Protein AF-A0A705R9B7-F1 (afdb_monomer_lite)

Organism: Salmonella enterica (NCBI:txid28901)

pLDDT: mean 75.47, std 11.21, range [35.31, 92.06]

Structure (mmCIF, N/CA/C/O backbone):
data_AF-A0A705R9B7-F1
#
_entry.id   AF-A0A705R9B7-F1
#
loop_
_atom_site.group_PDB
_atom_site.id
_atom_site.type_symbol
_atom_site.label_atom_id
_atom_site.label_alt_id
_atom_site.label_comp_id
_atom_site.label_asym_id
_atom_site.label_entity_id
_atom_site.label_seq_id
_atom_site.pdbx_PDB_ins_code
_atom_site.Cartn_x
_atom_site.Cartn_y
_atom_site.Cartn_z
_atom_site.occupancy
_atom_site.B_iso_or_equiv
_atom_site.auth_seq_id
_atom_site.auth_comp_id
_atom_site.auth_asym_id
_atom_site.auth_atom_id
_atom_site.pdbx_PDB_model_num
ATOM 1 N N . PRO A 1 1 ? -11.693 7.885 7.487 1.00 43.44 1 PRO A N 1
ATOM 2 C CA . PRO A 1 1 ? -11.795 8.079 6.019 1.00 43.44 1 PRO A CA 1
ATOM 3 C C . PRO A 1 1 ? -10.544 8.665 5.332 1.00 43.44 1 PRO A C 1
ATOM 5 O O . PRO A 1 1 ? -10.542 8.698 4.112 1.00 43.44 1 PRO A O 1
ATOM 8 N N . LEU A 1 2 ? -9.511 9.099 6.070 1.00 50.81 2 LEU A N 1
ATOM 9 C CA . LEU A 1 2 ? -8.278 9.690 5.512 1.00 50.81 2 LEU A CA 1
ATOM 10 C C . LEU A 1 2 ? -7.009 8.874 5.827 1.00 50.81 2 LEU A C 1
ATOM 12 O O . LEU A 1 2 ? -5.908 9.385 5.692 1.00 50.81 2 LEU A O 1
ATOM 16 N N . ALA A 1 3 ? -7.157 7.634 6.300 1.00 59.16 3 ALA A N 1
ATOM 17 C CA . ALA A 1 3 ? -6.019 6.786 6.639 1.00 59.16 3 ALA A CA 1
ATOM 18 C C . ALA A 1 3 ? -5.600 5.983 5.401 1.00 59.16 3 ALA A C 1
ATOM 20 O O . ALA A 1 3 ? -6.23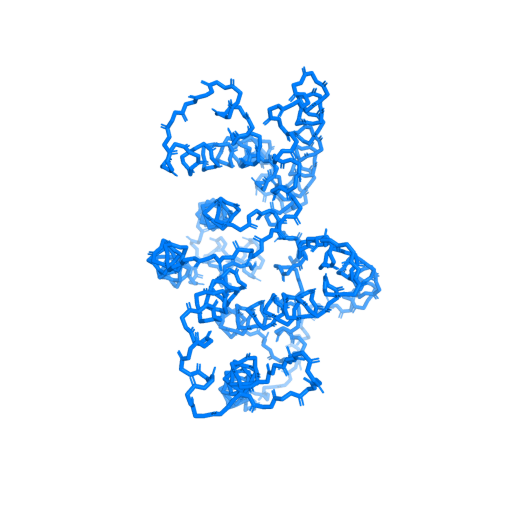1 4.982 5.074 1.00 59.16 3 ALA A O 1
ATOM 21 N N . GLU A 1 4 ? -4.561 6.453 4.720 1.00 72.31 4 GLU A N 1
ATOM 22 C CA . GLU A 1 4 ? -3.821 5.734 3.678 1.00 72.31 4 GLU A CA 1
ATOM 23 C C . GLU A 1 4 ? -2.485 5.228 4.254 1.00 72.31 4 GLU A C 1
ATOM 25 O O . 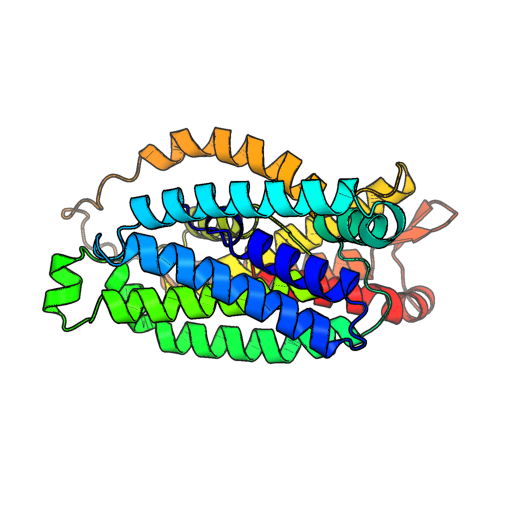GLU A 1 4 ? -1.900 5.914 5.101 1.00 72.31 4 GLU A O 1
ATOM 30 N N . PRO A 1 5 ? -1.938 4.087 3.800 1.00 66.31 5 PRO A N 1
ATOM 31 C CA . PRO A 1 5 ? -0.602 3.629 4.197 1.00 66.31 5 PRO A CA 1
ATOM 32 C C . PRO A 1 5 ? 0.513 4.683 4.075 1.00 66.31 5 PRO A C 1
ATOM 34 O O . PRO A 1 5 ? 1.414 4.724 4.915 1.00 66.31 5 PRO A O 1
ATOM 37 N N . THR A 1 6 ? 0.440 5.566 3.076 1.00 69.62 6 THR A N 1
ATOM 38 C CA . THR A 1 6 ? 1.378 6.688 2.905 1.00 69.62 6 THR A CA 1
ATOM 39 C C . THR A 1 6 ? 1.199 7.760 3.983 1.00 69.62 6 THR A C 1
ATOM 41 O O . THR A 1 6 ? 2.183 8.257 4.517 1.00 69.62 6 THR A O 1
ATOM 44 N N . THR A 1 7 ? -0.039 8.058 4.390 1.00 73.38 7 THR A N 1
ATOM 45 C CA . THR A 1 7 ? -0.335 9.025 5.467 1.00 73.38 7 THR A CA 1
ATOM 46 C C . THR A 1 7 ? 0.040 8.516 6.861 1.00 73.38 7 THR A C 1
ATOM 48 O O . THR A 1 7 ? 0.273 9.311 7.769 1.00 73.38 7 THR A O 1
ATOM 51 N N . LEU A 1 8 ? 0.114 7.193 7.041 1.00 76.69 8 LEU A N 1
ATOM 52 C CA . LEU A 1 8 ? 0.533 6.554 8.292 1.00 76.69 8 LEU A CA 1
ATOM 53 C C . LEU A 1 8 ? 2.060 6.369 8.394 1.00 76.69 8 LEU A C 1
ATOM 55 O O . LEU A 1 8 ? 2.536 5.867 9.408 1.00 76.69 8 LEU A O 1
ATOM 59 N N . GLY A 1 9 ? 2.829 6.742 7.364 1.00 79.62 9 GLY A N 1
ATOM 60 C CA . GLY A 1 9 ? 4.293 6.613 7.319 1.00 79.62 9 GLY A CA 1
ATOM 61 C C . GLY A 1 9 ? 4.830 5.210 7.093 1.00 79.62 9 GLY A C 1
ATOM 62 O O . GLY A 1 9 ? 6.042 5.006 7.020 1.00 79.62 9 GLY A O 1
ATOM 63 N N . VAL A 1 10 ? 3.942 4.240 6.907 1.00 85.50 10 VAL A N 1
ATOM 64 C CA . VAL A 1 10 ? 4.301 2.835 6.713 1.00 85.50 10 VAL A CA 1
ATOM 65 C C . VAL A 1 10 ? 5.070 2.650 5.405 1.00 85.50 10 VAL A C 1
ATOM 67 O O . VAL A 1 10 ? 6.099 1.979 5.391 1.00 85.50 10 VAL A O 1
ATOM 70 N N . ALA A 1 11 ? 4.627 3.303 4.325 1.00 85.88 11 ALA A N 1
ATOM 71 C CA . ALA A 1 11 ? 5.291 3.235 3.022 1.00 85.88 11 ALA A CA 1
ATOM 72 C C . ALA A 1 11 ? 6.711 3.832 3.055 1.00 85.88 11 ALA A C 1
ATOM 74 O O . ALA A 1 11 ? 7.656 3.221 2.560 1.00 85.88 11 ALA A O 1
ATOM 75 N N . THR A 1 12 ? 6.887 4.986 3.707 1.00 84.94 12 THR A N 1
ATOM 76 C CA . THR A 1 12 ? 8.204 5.619 3.894 1.00 84.94 12 THR A CA 1
ATOM 77 C C . THR A 1 12 ? 9.113 4.813 4.824 1.00 84.94 12 THR A C 1
ATOM 79 O O . THR A 1 12 ? 10.325 4.780 4.616 1.00 84.94 12 THR A O 1
ATOM 82 N N . GLY A 1 13 ? 8.545 4.125 5.821 1.00 87.19 13 GLY A N 1
ATOM 83 C CA . GLY A 1 13 ? 9.274 3.195 6.686 1.00 87.19 13 GLY A CA 1
ATOM 84 C C . GLY A 1 13 ? 9.759 1.956 5.938 1.00 87.19 13 GLY A C 1
ATOM 85 O O . GLY A 1 13 ? 10.910 1.556 6.097 1.00 87.19 13 GLY A O 1
ATOM 86 N N . ALA A 1 14 ? 8.916 1.390 5.071 1.00 87.19 14 ALA A N 1
ATOM 87 C CA . ALA A 1 14 ? 9.290 0.282 4.197 1.00 87.19 14 ALA A CA 1
ATOM 88 C C . ALA A 1 14 ? 10.443 0.670 3.262 1.00 87.19 14 ALA A C 1
ATOM 90 O O . ALA A 1 14 ? 11.436 -0.050 3.177 1.00 87.19 14 ALA A O 1
ATOM 91 N N . GLN A 1 15 ? 10.346 1.843 2.628 1.00 87.69 15 GLN A N 1
ATOM 92 C CA . GLN A 1 15 ? 11.415 2.388 1.793 1.00 87.69 15 GLN A CA 1
ATOM 93 C C . GLN A 1 15 ? 12.713 2.555 2.580 1.00 87.69 15 GLN A C 1
ATOM 95 O O . GLN A 1 15 ? 13.754 2.114 2.113 1.00 87.69 15 GLN A O 1
ATOM 100 N N . LEU A 1 16 ? 12.662 3.144 3.779 1.00 87.81 16 LEU A N 1
ATOM 101 C CA . LEU A 1 16 ? 13.853 3.320 4.612 1.00 87.81 16 LEU A CA 1
ATOM 102 C C . LEU A 1 16 ? 14.513 1.977 4.962 1.00 87.81 16 LEU A C 1
ATOM 104 O O . LEU A 1 16 ? 15.734 1.861 4.886 1.00 87.81 16 LEU A O 1
ATOM 108 N N . GLY A 1 17 ? 13.718 0.955 5.292 1.00 87.44 17 GLY A N 1
ATOM 109 C CA . GLY A 1 17 ? 14.223 -0.398 5.531 1.00 87.44 17 GLY A CA 1
ATOM 110 C C . GLY A 1 17 ? 14.974 -0.957 4.321 1.00 87.44 17 GLY A C 1
ATOM 111 O O . GLY A 1 17 ? 16.103 -1.428 4.461 1.00 87.44 17 GLY A O 1
ATOM 112 N N . ILE A 1 18 ? 14.388 -0.833 3.128 1.00 85.75 18 ILE A N 1
ATOM 113 C CA . ILE A 1 18 ? 15.014 -1.274 1.875 1.00 85.75 18 ILE A CA 1
ATOM 114 C C . ILE A 1 18 ? 16.301 -0.482 1.597 1.00 85.75 18 ILE A C 1
ATOM 116 O O . ILE A 1 18 ? 17.332 -1.100 1.319 1.00 85.75 18 ILE A O 1
ATOM 120 N N . THR A 1 19 ? 16.282 0.850 1.737 1.00 86.38 19 THR A N 1
ATOM 121 C CA . THR A 1 19 ? 17.457 1.726 1.569 1.00 86.38 19 THR A CA 1
ATOM 122 C C . THR A 1 19 ? 18.612 1.260 2.450 1.00 86.38 19 THR A C 1
ATOM 124 O O . THR A 1 19 ? 19.722 1.067 1.960 1.00 86.38 19 THR A O 1
ATOM 127 N N . VAL A 1 20 ? 18.350 1.007 3.738 1.00 87.19 20 VAL A N 1
ATOM 128 C CA . VAL A 1 20 ? 19.370 0.521 4.677 1.00 87.19 20 VAL A CA 1
ATOM 129 C C . VAL A 1 20 ? 19.915 -0.830 4.226 1.00 87.19 20 VAL A C 1
ATOM 131 O O . VAL A 1 20 ? 21.121 -0.977 4.084 1.00 87.19 20 VAL A O 1
ATOM 134 N N . THR A 1 21 ? 19.071 -1.815 3.920 1.00 85.94 21 THR A N 1
ATOM 135 C CA . THR A 1 21 ? 19.589 -3.129 3.490 1.00 85.94 21 THR A CA 1
ATOM 136 C C . THR A 1 21 ? 20.366 -3.098 2.177 1.00 85.94 21 THR A C 1
ATOM 138 O O . THR A 1 21 ? 21.277 -3.903 1.992 1.00 85.94 21 THR A O 1
ATOM 141 N N . THR A 1 22 ? 20.052 -2.140 1.305 1.00 82.69 22 THR A N 1
ATOM 142 C CA . THR A 1 22 ? 20.751 -1.929 0.032 1.00 82.69 22 THR A CA 1
ATOM 143 C C . THR A 1 22 ? 22.146 -1.358 0.251 1.00 82.69 22 THR A C 1
ATOM 145 O O . THR A 1 22 ? 23.102 -1.874 -0.317 1.00 82.69 22 THR A O 1
ATOM 148 N N . LEU A 1 23 ? 22.287 -0.367 1.138 1.00 83.06 23 LEU A N 1
ATOM 149 C CA . LEU A 1 23 ? 23.587 0.210 1.506 1.00 83.06 23 LEU A CA 1
ATOM 150 C C . LEU A 1 23 ? 24.525 -0.812 2.158 1.00 83.06 23 LEU A C 1
ATOM 152 O O . LEU A 1 23 ? 25.732 -0.782 1.944 1.00 83.06 23 LEU A O 1
ATOM 156 N N . TRP A 1 24 ? 23.968 -1.738 2.937 1.00 82.62 24 TRP A N 1
ATOM 157 C CA . TRP A 1 24 ? 24.728 -2.806 3.592 1.00 82.62 24 TRP A CA 1
ATOM 158 C C . TRP A 1 24 ? 24.932 -4.040 2.696 1.00 82.62 24 TRP A C 1
ATOM 160 O O . TRP A 1 24 ? 25.439 -5.056 3.168 1.00 82.62 24 TRP A O 1
ATOM 170 N N . ALA A 1 25 ? 24.540 -3.954 1.417 1.00 75.69 25 ALA A N 1
ATOM 171 C CA . ALA A 1 25 ? 24.711 -4.980 0.389 1.00 75.69 25 ALA A CA 1
ATOM 172 C C . ALA A 1 25 ? 24.271 -6.391 0.824 1.00 75.69 25 ALA A C 1
ATOM 174 O O . ALA A 1 25 ? 24.898 -7.381 0.449 1.00 75.69 25 ALA A O 1
ATOM 175 N N . ILE A 1 26 ? 23.199 -6.503 1.618 1.00 72.06 26 ILE A N 1
ATOM 176 C CA . ILE A 1 26 ? 22.728 -7.794 2.135 1.00 72.06 26 ILE A CA 1
ATOM 177 C C . ILE A 1 26 ? 22.031 -8.559 0.996 1.00 72.06 26 ILE A C 1
ATOM 179 O O . ILE A 1 26 ? 20.936 -8.163 0.582 1.00 72.06 26 ILE A O 1
ATOM 183 N N . PRO A 1 27 ? 22.601 -9.666 0.487 1.00 63.97 27 PRO A N 1
ATOM 184 C CA . PRO A 1 27 ? 22.054 -10.340 -0.682 1.00 63.97 27 PRO A CA 1
ATOM 185 C C . PRO A 1 27 ? 20.760 -11.101 -0.352 1.00 63.97 27 PRO A C 1
ATOM 187 O O . PRO A 1 27 ? 20.673 -11.788 0.665 1.00 63.97 27 PRO A O 1
ATOM 190 N N . GLY A 1 28 ? 19.768 -11.027 -1.248 1.00 66.31 28 GLY A N 1
ATOM 191 C CA . GLY A 1 28 ? 18.580 -11.890 -1.233 1.00 66.31 28 GLY A CA 1
ATOM 192 C C . GLY A 1 28 ? 17.26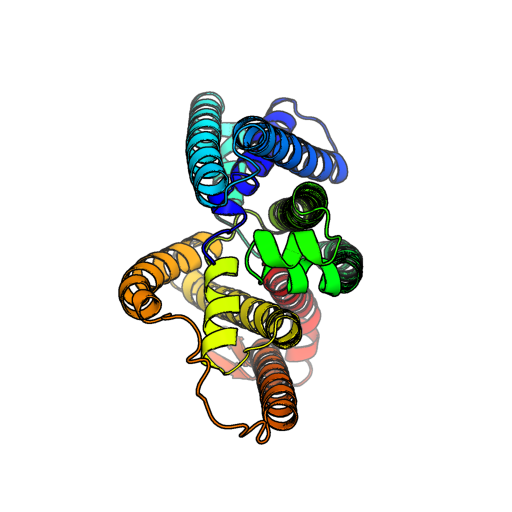2 -11.187 -1.578 1.00 66.31 28 GLY A C 1
ATOM 193 O O . GLY A 1 28 ? 16.934 -10.132 -1.060 1.00 66.31 28 GLY A O 1
ATOM 194 N N . ALA A 1 29 ? 16.418 -11.813 -2.402 1.00 63.44 29 ALA A N 1
ATOM 195 C CA . ALA A 1 29 ? 15.077 -11.277 -2.683 1.00 63.44 29 ALA A CA 1
ATOM 196 C C . ALA A 1 29 ? 14.139 -11.314 -1.457 1.00 63.44 29 ALA A C 1
ATOM 198 O O . ALA A 1 29 ? 13.168 -10.566 -1.382 1.00 63.44 29 ALA A O 1
ATOM 199 N N . LEU A 1 30 ? 14.419 -12.202 -0.497 1.00 72.06 30 LEU A N 1
ATOM 200 C CA . LEU A 1 30 ? 13.703 -12.264 0.777 1.00 72.06 30 LEU A CA 1
ATOM 201 C C . LEU A 1 30 ? 14.198 -11.192 1.755 1.00 72.06 30 LEU A C 1
ATOM 203 O O . LEU A 1 30 ? 13.408 -10.710 2.563 1.00 72.06 30 LEU A O 1
ATOM 207 N N . THR A 1 31 ? 15.473 -10.790 1.683 1.00 79.94 31 THR A N 1
ATOM 208 C CA . THR A 1 31 ? 16.045 -9.815 2.624 1.00 79.94 31 THR A CA 1
ATOM 209 C C . THR A 1 31 ? 15.433 -8.439 2.412 1.00 79.94 31 THR A C 1
ATOM 211 O O . THR A 1 31 ? 15.055 -7.807 3.392 1.00 79.94 31 THR A O 1
ATOM 214 N N . THR A 1 32 ? 15.207 -8.028 1.162 1.00 77.31 32 THR A N 1
ATOM 215 C CA . THR A 1 32 ? 14.497 -6.780 0.835 1.00 77.31 32 THR A CA 1
ATOM 216 C C . THR A 1 32 ? 13.053 -6.789 1.336 1.00 77.31 32 THR A C 1
ATOM 218 O O . THR A 1 32 ? 12.597 -5.808 1.918 1.00 77.31 32 THR A O 1
ATOM 221 N N . GLN A 1 33 ? 12.351 -7.920 1.217 1.00 80.25 33 GLN A N 1
ATOM 222 C CA . GLN A 1 33 ? 10.984 -8.057 1.722 1.00 80.25 33 GLN A CA 1
ATOM 223 C C . GLN A 1 33 ? 10.921 -7.979 3.251 1.00 80.25 33 GLN A C 1
ATOM 225 O O . GLN A 1 33 ? 10.074 -7.274 3.804 1.00 80.25 33 GLN A O 1
ATOM 230 N N . PHE A 1 34 ? 11.823 -8.677 3.947 1.00 86.12 34 PHE A N 1
ATOM 231 C CA . PHE A 1 34 ? 11.924 -8.584 5.402 1.00 86.12 34 PHE A CA 1
ATOM 232 C C . PHE A 1 34 ? 12.362 -7.190 5.849 1.00 86.12 34 PHE A C 1
ATOM 234 O O . PHE A 1 34 ? 11.865 -6.709 6.864 1.00 86.12 34 PHE A O 1
ATOM 241 N N . ALA A 1 35 ? 13.221 -6.510 5.092 1.00 86.94 35 ALA A N 1
ATOM 242 C CA . ALA A 1 35 ? 13.631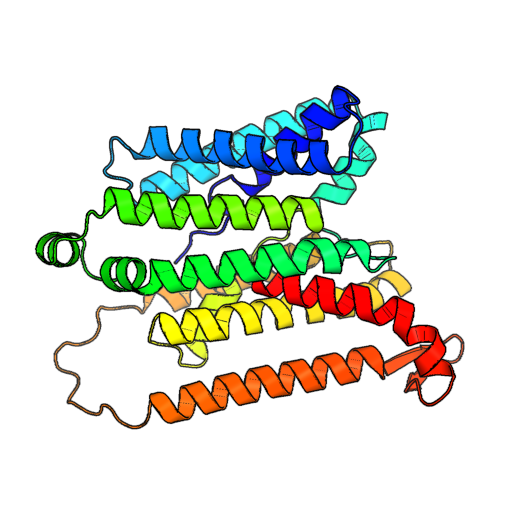 -5.137 5.358 1.00 86.94 35 ALA A CA 1
ATOM 243 C C . ALA A 1 35 ? 12.460 -4.161 5.247 1.00 86.94 35 ALA A C 1
ATOM 245 O O . ALA A 1 35 ? 12.231 -3.367 6.159 1.00 86.94 35 ALA A O 1
ATOM 246 N N . ALA A 1 36 ? 11.683 -4.270 4.167 1.00 86.31 36 ALA A N 1
ATOM 247 C CA . ALA A 1 36 ? 10.481 -3.482 3.939 1.00 86.31 36 ALA A CA 1
ATOM 248 C C . ALA A 1 36 ? 9.470 -3.688 5.072 1.00 86.31 36 ALA A C 1
ATOM 250 O O . ALA A 1 36 ? 8.975 -2.727 5.660 1.00 86.31 36 ALA A O 1
ATOM 251 N N . LEU A 1 37 ? 9.210 -4.948 5.428 1.00 88.12 37 LEU A N 1
ATOM 252 C CA . LEU A 1 37 ? 8.304 -5.304 6.515 1.00 88.12 37 LEU A CA 1
ATOM 253 C C . LEU A 1 37 ? 8.807 -4.797 7.867 1.00 88.12 37 LEU A C 1
ATOM 255 O O . LEU A 1 37 ? 8.034 -4.230 8.631 1.00 88.12 37 LEU A O 1
ATOM 259 N N . THR A 1 38 ? 10.093 -4.960 8.161 1.00 90.31 38 THR A N 1
ATOM 260 C CA . THR A 1 38 ? 10.682 -4.531 9.435 1.00 90.31 38 THR A CA 1
ATOM 261 C C . THR A 1 38 ? 10.663 -3.010 9.554 1.00 90.31 38 THR A C 1
ATOM 263 O O . THR A 1 38 ? 10.227 -2.491 10.578 1.00 90.31 38 THR A O 1
ATOM 266 N N . GLY A 1 39 ? 11.039 -2.283 8.498 1.00 89.94 39 GLY A N 1
ATOM 267 C CA . GLY A 1 39 ? 10.974 -0.821 8.460 1.00 89.94 39 GLY A CA 1
ATOM 268 C C . GLY A 1 39 ? 9.544 -0.293 8.612 1.00 89.94 39 GLY A C 1
ATOM 269 O O . GLY A 1 39 ? 9.293 0.601 9.422 1.00 89.94 39 GLY A O 1
ATOM 270 N N . ALA A 1 40 ? 8.585 -0.903 7.911 1.00 89.56 40 ALA A N 1
ATOM 271 C CA . ALA A 1 40 ? 7.158 -0.612 8.044 1.00 89.56 40 ALA A CA 1
ATOM 272 C C . ALA A 1 40 ? 6.634 -0.871 9.466 1.00 89.56 40 ALA A C 1
ATOM 274 O O . ALA A 1 40 ? 5.923 -0.038 10.028 1.00 89.56 40 ALA A O 1
ATOM 275 N N . CYS A 1 41 ? 7.003 -2.005 10.067 1.00 90.88 41 CYS A N 1
ATOM 276 C CA . CYS A 1 41 ? 6.619 -2.373 11.426 1.00 90.88 41 CYS A CA 1
ATOM 277 C C . CYS A 1 41 ? 7.238 -1.447 12.477 1.00 90.88 41 CYS A C 1
ATOM 279 O O . CYS A 1 41 ? 6.540 -1.079 13.417 1.00 90.88 41 CYS A O 1
ATOM 281 N N . ILE A 1 42 ? 8.501 -1.036 12.321 1.00 92.06 42 ILE A N 1
ATOM 282 C CA . ILE A 1 42 ? 9.159 -0.087 13.232 1.00 92.06 42 ILE A CA 1
ATOM 283 C C . ILE A 1 42 ? 8.445 1.264 13.194 1.00 92.06 42 ILE A C 1
ATOM 285 O O . ILE A 1 42 ? 8.084 1.795 14.244 1.00 92.06 42 ILE A O 1
ATOM 289 N N . VAL A 1 43 ? 8.186 1.801 11.998 1.00 90.50 43 VAL A N 1
ATOM 290 C CA . VAL A 1 43 ? 7.454 3.068 11.857 1.00 90.50 43 VAL A CA 1
ATOM 291 C C . VAL A 1 43 ? 6.032 2.940 12.391 1.00 90.50 43 VAL A C 1
ATOM 293 O O . VAL A 1 43 ? 5.587 3.793 13.157 1.00 90.50 43 VAL A O 1
ATOM 296 N N . GLY A 1 44 ? 5.341 1.847 12.065 1.00 88.25 44 GLY A N 1
ATOM 297 C CA . GLY A 1 44 ? 4.022 1.549 12.609 1.00 88.25 44 GLY A CA 1
ATOM 298 C C . GLY A 1 44 ? 4.033 1.546 14.137 1.00 88.25 44 GLY A C 1
ATOM 299 O O . GLY A 1 44 ? 3.256 2.270 14.755 1.00 88.25 44 GLY A O 1
ATOM 300 N N . ALA A 1 45 ? 4.948 0.797 14.754 1.00 89.56 45 ALA A N 1
ATOM 301 C CA . ALA A 1 45 ? 5.104 0.715 16.204 1.00 89.56 45 ALA A CA 1
ATOM 302 C C . ALA A 1 45 ? 5.412 2.078 16.840 1.00 89.56 45 ALA A C 1
ATOM 304 O O . ALA A 1 45 ? 4.865 2.388 17.897 1.00 89.56 45 ALA A O 1
ATOM 305 N N . LEU A 1 46 ? 6.220 2.918 16.186 1.00 90.56 46 LEU A N 1
ATOM 306 C CA . LEU A 1 46 ? 6.505 4.278 16.641 1.00 90.56 46 LEU A CA 1
ATOM 307 C C . LEU A 1 46 ? 5.235 5.142 16.642 1.00 90.56 46 LEU A C 1
ATOM 309 O O . LEU A 1 46 ? 4.898 5.752 17.658 1.00 90.56 46 LEU A O 1
ATOM 313 N N . VAL A 1 47 ? 4.488 5.145 15.534 1.00 89.31 47 VAL A N 1
ATOM 314 C CA . VAL A 1 47 ? 3.214 5.875 15.401 1.00 89.31 47 VAL A CA 1
ATOM 315 C C . VAL A 1 47 ? 2.197 5.388 16.437 1.00 89.31 47 VAL A C 1
ATOM 317 O O . VAL A 1 47 ? 1.523 6.193 17.085 1.00 89.31 47 VAL A O 1
ATOM 320 N N . PHE A 1 48 ? 2.128 4.075 16.656 1.00 85.38 48 PHE A N 1
ATOM 321 C CA . PHE A 1 48 ? 1.297 3.475 17.693 1.00 85.38 48 PHE A CA 1
ATOM 322 C C . PHE A 1 48 ? 1.707 3.891 19.097 1.00 85.38 48 PHE A C 1
ATOM 324 O O . PHE A 1 48 ? 0.837 4.263 19.881 1.00 85.38 48 PHE A O 1
ATOM 331 N N . GLY A 1 49 ? 3.000 3.845 19.417 1.00 87.44 49 GLY A N 1
ATOM 332 C CA . GLY A 1 49 ? 3.527 4.233 20.722 1.00 87.44 49 GLY A CA 1
ATOM 333 C C . GLY A 1 49 ? 3.160 5.674 21.065 1.00 87.44 49 GLY A C 1
ATOM 334 O O . GLY A 1 49 ? 2.645 5.942 22.150 1.00 87.44 49 GLY A O 1
ATOM 335 N N . VAL A 1 50 ? 3.303 6.585 20.098 1.00 87.06 50 VAL A N 1
ATOM 336 C CA . VAL A 1 50 ? 2.904 7.994 20.242 1.00 87.06 50 VAL A CA 1
ATOM 337 C C . VAL A 1 50 ? 1.390 8.134 20.450 1.00 87.06 50 VAL A C 1
ATOM 339 O O . VAL A 1 50 ? 0.938 8.918 21.287 1.00 87.06 50 VAL A O 1
ATOM 342 N N . ALA A 1 51 ? 0.578 7.361 19.725 1.00 85.12 51 ALA A N 1
ATOM 343 C CA . ALA A 1 51 ? -0.879 7.435 19.815 1.00 85.12 51 ALA A CA 1
ATOM 344 C C . ALA A 1 51 ? -1.485 6.657 21.003 1.00 85.12 51 ALA A C 1
ATOM 346 O O . ALA A 1 51 ? -2.658 6.873 21.340 1.00 85.12 51 ALA A O 1
ATOM 347 N N . TRP A 1 52 ? -0.721 5.777 21.658 1.00 84.44 52 TRP A N 1
ATOM 348 C CA . TRP A 1 52 ? -1.205 4.874 22.709 1.00 84.44 52 TRP A CA 1
ATOM 349 C C . TRP A 1 52 ? -1.793 5.639 23.899 1.00 84.44 52 TRP A C 1
ATOM 351 O O . TRP A 1 52 ? -2.933 5.398 24.305 1.00 84.44 52 TRP A O 1
ATOM 361 N N . GLY A 1 53 ? -1.075 6.658 24.383 1.00 78.44 53 GLY A N 1
ATOM 362 C CA . GLY A 1 53 ? -1.517 7.521 25.488 1.00 78.44 53 GLY A CA 1
ATOM 363 C C . GLY A 1 53 ? -2.752 8.376 25.172 1.00 78.44 53 GLY A C 1
ATOM 364 O O . GLY A 1 53 ? -3.392 8.909 26.076 1.00 78.44 53 GLY A O 1
ATOM 365 N N . LYS A 1 54 ? -3.135 8.490 23.894 1.00 81.69 54 LYS A N 1
ATOM 366 C CA . LYS A 1 54 ? -4.315 9.234 23.422 1.00 81.69 54 LYS A CA 1
ATOM 367 C C . LYS A 1 54 ? -5.444 8.306 22.964 1.00 81.69 54 LYS A C 1
ATOM 369 O O . LYS A 1 54 ? -6.259 8.699 22.132 1.00 81.69 54 LYS A O 1
ATOM 374 N N . ARG A 1 55 ? -5.501 7.073 23.494 1.00 75.94 55 ARG A N 1
ATOM 375 C CA . ARG A 1 55 ? -6.514 6.049 23.156 1.00 75.94 55 ARG A CA 1
ATOM 376 C C . ARG A 1 55 ? -6.590 5.761 21.651 1.00 75.94 55 ARG A C 1
ATOM 378 O O . ARG A 1 55 ? -7.669 5.483 21.131 1.00 75.94 55 ARG A O 1
ATOM 385 N N . LEU A 1 56 ? -5.456 5.852 20.949 1.00 75.38 56 LEU A N 1
ATOM 386 C CA . LEU A 1 56 ? -5.373 5.667 19.498 1.00 75.38 56 LEU A CA 1
ATOM 387 C C . LEU A 1 56 ? -6.346 6.579 18.737 1.00 75.38 56 LEU A C 1
ATOM 389 O O . LEU A 1 56 ? -7.038 6.122 17.824 1.00 75.38 56 LEU A O 1
ATOM 393 N N . SER A 1 57 ? -6.456 7.849 19.150 1.00 79.56 57 SER A N 1
ATOM 394 C CA . SER A 1 57 ? -7.321 8.812 18.467 1.00 79.56 57 SER A CA 1
ATOM 395 C C . SER A 1 57 ? -6.947 8.892 16.973 1.00 79.56 57 SER A C 1
ATOM 397 O O . SER A 1 57 ? -5.754 8.979 16.655 1.00 79.56 57 SER A O 1
ATOM 399 N N . PRO A 1 58 ? -7.923 8.879 16.043 1.00 76.88 58 PRO A N 1
ATOM 400 C CA . PRO A 1 58 ? -7.634 8.920 14.609 1.00 76.88 58 PRO A CA 1
ATOM 401 C C . PRO A 1 58 ? -6.810 10.143 14.195 1.00 76.88 58 PRO A C 1
ATOM 403 O O . PRO A 1 58 ? -5.926 10.037 13.354 1.00 76.88 58 PRO A O 1
ATOM 406 N N . VAL A 1 59 ? -7.062 11.297 14.822 1.00 81.88 59 VAL A N 1
ATOM 407 C CA . VAL A 1 59 ? -6.335 12.543 14.539 1.00 81.88 59 VAL A CA 1
ATOM 408 C C . VAL A 1 59 ? -4.876 12.433 14.980 1.00 81.88 59 VAL A C 1
ATOM 410 O O . VAL A 1 59 ? -3.980 12.794 14.224 1.00 81.88 59 VAL A O 1
ATOM 413 N N . THR A 1 60 ? -4.621 11.890 16.176 1.00 85.31 60 THR A N 1
ATOM 414 C CA . THR A 1 60 ? -3.252 11.684 16.676 1.00 85.31 60 THR A CA 1
ATOM 415 C C . THR A 1 60 ? -2.484 10.699 15.801 1.00 85.31 60 THR A C 1
ATOM 417 O O . THR A 1 60 ? -1.324 10.954 15.507 1.00 85.31 60 THR A O 1
ATOM 420 N N . LEU A 1 61 ? -3.127 9.615 15.353 1.00 84.06 61 LEU A N 1
ATOM 421 C CA . LEU A 1 61 ? -2.512 8.637 14.452 1.00 84.06 61 LEU A CA 1
ATOM 422 C C . LEU A 1 61 ? -2.114 9.258 13.109 1.00 84.06 61 LEU A C 1
ATOM 424 O O . LEU A 1 61 ? -1.005 9.020 12.644 1.00 84.06 61 LEU A O 1
ATOM 428 N N . ILE A 1 62 ? -2.984 10.081 12.514 1.00 84.88 62 ILE A N 1
ATOM 429 C CA . ILE A 1 62 ? -2.695 10.763 11.243 1.00 84.88 62 ILE A CA 1
ATOM 430 C C . ILE A 1 62 ? -1.546 11.763 11.411 1.00 84.88 62 ILE A C 1
ATOM 432 O O . ILE A 1 62 ? -0.621 11.767 10.607 1.00 84.88 62 ILE A O 1
ATOM 436 N N . LEU A 1 63 ? -1.573 12.594 12.459 1.00 86.12 63 LEU A N 1
ATOM 437 C CA . LEU A 1 63 ? -0.516 13.581 12.700 1.00 86.12 63 LEU A CA 1
ATOM 438 C C . LEU A 1 63 ? 0.830 12.918 13.012 1.00 86.12 63 LEU A C 1
ATOM 440 O O . LEU A 1 63 ? 1.848 13.319 12.455 1.00 86.12 63 LEU A O 1
ATOM 444 N N . ALA A 1 64 ? 0.837 11.892 13.867 1.00 88.56 64 ALA A N 1
ATOM 445 C CA . ALA A 1 64 ? 2.046 11.137 14.181 1.00 88.56 64 ALA A CA 1
ATOM 446 C C . ALA A 1 64 ? 2.596 10.433 12.933 1.00 88.56 64 ALA A C 1
ATOM 448 O O . ALA A 1 64 ? 3.786 10.547 12.650 1.00 88.56 64 ALA A O 1
ATOM 449 N N . GLY A 1 65 ? 1.729 9.777 12.154 1.00 88.38 65 GLY A N 1
ATOM 450 C CA . GLY A 1 65 ? 2.087 9.156 10.881 1.00 88.38 65 GLY A CA 1
ATOM 451 C C . GLY A 1 65 ? 2.723 10.149 9.914 1.00 88.38 65 GLY A C 1
ATOM 452 O O . GLY A 1 65 ? 3.812 9.893 9.409 1.00 88.38 65 GLY A O 1
ATOM 453 N N . LEU A 1 66 ? 2.111 11.319 9.727 1.00 88.88 66 LEU A N 1
ATOM 454 C CA . LEU A 1 66 ? 2.622 12.368 8.845 1.00 88.88 66 LEU A CA 1
ATOM 455 C C . LEU A 1 66 ? 4.003 12.876 9.283 1.00 88.88 66 LEU A C 1
ATOM 457 O O . LEU A 1 66 ? 4.909 12.967 8.458 1.00 88.88 66 LEU A O 1
ATOM 461 N N . VAL A 1 67 ? 4.194 13.158 10.575 1.00 90.00 67 VAL A N 1
ATOM 462 C CA . VAL A 1 67 ? 5.489 13.622 11.102 1.00 90.00 67 VAL A CA 1
ATOM 463 C C . VAL A 1 67 ? 6.574 12.561 10.914 1.00 90.00 67 VAL A C 1
ATOM 465 O O . VAL A 1 67 ? 7.662 12.878 10.437 1.00 90.00 67 VAL A O 1
ATOM 468 N N . VAL A 1 68 ? 6.277 11.296 11.230 1.00 90.31 68 VAL A N 1
ATOM 469 C CA . VAL A 1 68 ? 7.234 10.195 11.044 1.00 90.31 68 VAL A CA 1
ATOM 470 C C . VAL A 1 68 ? 7.531 9.967 9.560 1.00 90.31 68 VAL A C 1
ATOM 472 O O . VAL A 1 68 ? 8.684 9.740 9.206 1.00 90.31 68 VAL A O 1
ATOM 475 N N . SER A 1 69 ? 6.535 10.108 8.680 1.00 87.81 69 SER A N 1
ATOM 476 C CA . SER A 1 69 ? 6.723 10.016 7.223 1.00 87.81 69 SER A CA 1
ATOM 477 C C . SER A 1 69 ? 7.721 11.050 6.717 1.00 87.81 69 SER A C 1
ATOM 479 O O . SER A 1 69 ? 8.651 10.712 5.988 1.00 87.81 69 SER A O 1
ATOM 481 N N . LEU A 1 70 ? 7.544 12.311 7.127 1.00 88.94 70 LEU A N 1
ATOM 482 C CA . LEU A 1 70 ? 8.434 13.411 6.756 1.00 88.94 70 LEU A CA 1
ATOM 483 C C . LEU A 1 70 ? 9.850 13.179 7.288 1.00 88.94 70 LEU A C 1
ATOM 485 O O . LEU A 1 70 ? 10.820 13.403 6.569 1.00 88.94 70 LEU A O 1
ATOM 489 N N . TYR A 1 71 ? 9.968 12.674 8.516 1.00 90.88 71 TYR A N 1
ATOM 490 C CA . TYR A 1 71 ? 11.255 12.353 9.124 1.00 90.88 71 TYR A CA 1
ATOM 491 C C . TYR A 1 71 ? 11.983 11.217 8.386 1.00 90.88 71 TYR A C 1
ATOM 493 O O . TYR A 1 71 ? 13.135 11.376 7.987 1.00 90.88 71 TYR A O 1
ATOM 501 N N . CYS A 1 72 ? 11.304 10.095 8.125 1.00 88.62 72 CYS A N 1
ATOM 502 C CA . CYS A 1 72 ? 11.855 8.989 7.338 1.00 88.62 72 CYS A CA 1
ATOM 503 C C . CYS A 1 72 ? 12.205 9.421 5.907 1.00 88.62 72 CYS A C 1
ATOM 505 O O . CYS A 1 72 ? 13.237 9.010 5.378 1.00 88.62 72 CYS A O 1
ATOM 507 N N . GLY A 1 73 ? 11.377 10.268 5.290 1.00 87.19 73 GLY A N 1
ATOM 508 C CA . GLY A 1 73 ? 11.636 10.851 3.975 1.00 87.19 73 GLY A CA 1
ATOM 509 C C . GLY A 1 73 ? 12.905 11.705 3.949 1.00 87.19 73 GLY A C 1
ATOM 510 O O . GLY A 1 73 ? 13.731 11.535 3.055 1.00 87.19 73 GLY A O 1
ATOM 511 N N . ALA A 1 74 ? 13.103 12.556 4.960 1.00 88.19 74 ALA A N 1
ATOM 512 C CA . ALA A 1 74 ? 14.309 13.370 5.100 1.00 88.19 74 ALA A CA 1
ATOM 513 C C . ALA A 1 74 ? 15.570 12.510 5.289 1.00 88.19 74 ALA A C 1
ATOM 515 O O . ALA A 1 74 ? 16.592 12.776 4.659 1.00 88.19 74 ALA A O 1
ATOM 516 N N . ILE A 1 75 ? 15.492 11.440 6.092 1.00 89.94 75 ILE A N 1
ATOM 517 C CA . ILE A 1 75 ? 16.601 10.483 6.243 1.00 89.94 75 ILE A CA 1
ATOM 518 C C . ILE A 1 75 ? 16.916 9.804 4.907 1.00 89.94 75 ILE A C 1
ATOM 520 O O . ILE A 1 75 ? 18.080 9.749 4.519 1.00 89.94 75 ILE A O 1
ATOM 524 N N . ASN A 1 76 ? 15.902 9.319 4.182 1.00 86.56 76 ASN A N 1
ATOM 525 C CA . ASN A 1 76 ? 16.101 8.707 2.866 1.00 86.56 76 ASN A CA 1
ATOM 526 C C . ASN A 1 76 ? 16.782 9.676 1.889 1.00 86.56 76 ASN A C 1
ATOM 528 O O . ASN A 1 76 ? 17.737 9.288 1.222 1.00 86.56 76 ASN A O 1
ATOM 532 N N . GLN A 1 77 ? 16.344 10.936 1.829 1.00 85.00 77 GLN A N 1
ATOM 533 C CA . GLN A 1 77 ? 16.965 11.952 0.972 1.00 85.00 77 GLN A CA 1
ATOM 534 C C . GLN A 1 77 ? 18.420 12.219 1.354 1.00 85.00 77 GLN A C 1
ATOM 536 O O . GLN A 1 77 ? 19.278 12.288 0.477 1.00 85.00 77 GLN A O 1
ATOM 541 N N . LEU A 1 78 ? 18.715 12.308 2.651 1.00 88.12 78 LEU A N 1
ATOM 542 C CA . LEU A 1 78 ? 20.077 12.471 3.144 1.00 88.12 78 LEU A CA 1
ATOM 543 C C . LEU A 1 78 ? 20.956 11.282 2.723 1.00 88.12 78 LEU A C 1
ATOM 545 O O . LEU A 1 78 ? 22.032 11.488 2.169 1.00 88.12 78 LEU A O 1
ATOM 549 N N . LEU A 1 79 ? 20.483 10.045 2.898 1.00 86.31 79 LEU A N 1
ATOM 550 C CA . LEU A 1 79 ? 21.212 8.842 2.479 1.00 86.31 79 LEU A CA 1
ATOM 551 C C . LEU A 1 79 ? 21.478 8.813 0.969 1.00 86.31 79 LEU A C 1
ATOM 553 O O . LEU A 1 79 ? 22.595 8.491 0.566 1.00 86.31 79 LEU A O 1
ATOM 557 N N . VAL A 1 80 ? 20.487 9.190 0.152 1.00 84.38 80 VAL A N 1
ATOM 558 C CA . VAL A 1 80 ? 20.616 9.290 -1.312 1.00 84.38 80 VAL A CA 1
ATOM 559 C C . VAL A 1 80 ? 21.678 10.314 -1.711 1.00 84.38 80 VAL A C 1
ATOM 561 O O . VAL A 1 80 ? 22.442 10.052 -2.634 1.00 84.38 80 VAL A O 1
ATOM 564 N N . ILE A 1 81 ? 21.766 11.453 -1.017 1.00 85.62 81 ILE A N 1
ATOM 565 C CA . ILE A 1 81 ? 22.795 12.470 -1.286 1.00 85.62 81 ILE A CA 1
ATOM 566 C C . ILE A 1 81 ? 24.198 11.922 -0.995 1.00 85.62 81 ILE A C 1
ATOM 568 O O . ILE A 1 81 ? 25.112 12.144 -1.784 1.00 85.62 81 ILE A O 1
ATOM 572 N N . PHE A 1 82 ? 24.378 11.189 0.107 1.00 85.44 82 PHE A N 1
ATOM 573 C CA . PHE A 1 82 ? 25.685 10.624 0.465 1.00 85.44 82 PHE A CA 1
ATOM 574 C C . PHE A 1 82 ? 26.091 9.408 -0.385 1.00 85.44 82 PHE A C 1
ATOM 576 O O . PHE A 1 82 ? 27.283 9.163 -0.543 1.00 85.44 82 PHE A O 1
ATOM 583 N N . HIS A 1 83 ? 25.130 8.653 -0.927 1.00 83.00 83 HIS A N 1
ATOM 584 C CA . HIS A 1 83 ? 25.368 7.393 -1.648 1.00 83.00 83 HIS A CA 1
ATOM 585 C C . HIS A 1 83 ? 24.661 7.373 -3.012 1.00 83.00 83 HIS A C 1
ATOM 587 O O . HIS A 1 83 ? 23.936 6.429 -3.339 1.00 83.00 83 HIS A O 1
ATOM 593 N N . HIS A 1 84 ? 24.860 8.431 -3.801 1.00 76.69 84 HIS A N 1
ATOM 594 C CA . HIS A 1 84 ? 24.139 8.670 -5.054 1.00 76.69 84 HIS A CA 1
ATOM 595 C C . HIS A 1 84 ? 24.175 7.474 -6.018 1.00 76.69 84 HIS A C 1
ATOM 597 O O . HIS A 1 84 ? 23.120 7.006 -6.445 1.00 76.69 84 HIS A O 1
ATOM 603 N N . ASP A 1 85 ? 25.360 6.916 -6.279 1.00 75.62 85 ASP A N 1
ATOM 604 C CA . ASP A 1 85 ? 25.549 5.846 -7.271 1.00 75.62 85 ASP A CA 1
ATOM 605 C C . ASP A 1 85 ? 24.826 4.540 -6.902 1.00 75.62 85 ASP A C 1
ATOM 607 O O . ASP A 1 85 ? 24.354 3.810 -7.771 1.00 75.62 85 ASP A O 1
ATOM 611 N N . GLN A 1 86 ? 24.704 4.240 -5.605 1.00 74.94 86 GLN A N 1
ATOM 612 C CA . GLN A 1 86 ? 24.061 3.011 -5.124 1.00 74.94 86 GLN A CA 1
ATOM 613 C C . GLN A 1 86 ? 22.543 3.159 -4.981 1.00 74.94 86 GLN A C 1
ATOM 615 O O . GLN A 1 86 ? 21.812 2.174 -5.083 1.00 74.94 86 GLN A O 1
ATOM 620 N N . LEU A 1 87 ? 22.059 4.381 -4.735 1.00 78.62 87 LEU A N 1
ATOM 621 C CA . LEU A 1 87 ? 20.655 4.652 -4.421 1.00 78.62 87 LEU A CA 1
ATOM 622 C C . LEU A 1 87 ? 19.881 5.340 -5.554 1.00 78.62 87 LEU A C 1
ATOM 624 O O . LEU A 1 87 ? 18.679 5.571 -5.414 1.00 78.62 87 LEU A O 1
ATOM 628 N N . GLN A 1 88 ? 20.507 5.618 -6.700 1.00 76.62 88 GLN A N 1
ATOM 629 C CA . GLN A 1 88 ? 19.811 6.149 -7.877 1.00 76.62 88 GLN A CA 1
ATOM 630 C C . GLN A 1 88 ? 18.688 5.210 -8.354 1.00 76.62 88 GLN A C 1
ATOM 632 O O . GLN A 1 88 ? 17.583 5.658 -8.666 1.00 76.62 88 GLN A O 1
ATOM 637 N N . SER A 1 89 ? 18.931 3.897 -8.344 1.00 73.38 89 SER A N 1
ATOM 638 C CA . SER A 1 89 ? 17.912 2.884 -8.653 1.00 73.38 89 SER A CA 1
ATOM 639 C C . SER A 1 89 ? 16.768 2.885 -7.630 1.00 73.38 89 SER A C 1
ATOM 641 O O . SER A 1 89 ? 15.607 2.709 -8.001 1.00 73.38 89 SER A O 1
ATOM 643 N N . MET A 1 90 ? 17.068 3.170 -6.357 1.00 75.50 90 MET A N 1
ATOM 644 C CA . MET A 1 90 ? 16.064 3.299 -5.295 1.00 75.50 90 MET A CA 1
ATOM 645 C C . MET A 1 90 ? 15.191 4.538 -5.444 1.00 75.50 90 MET A C 1
ATOM 647 O O . MET A 1 90 ? 14.003 4.490 -5.118 1.00 75.50 90 MET A O 1
ATOM 651 N N . PHE A 1 91 ? 15.738 5.629 -5.979 1.00 74.75 91 PHE A N 1
ATOM 652 C CA . PHE A 1 91 ? 14.938 6.800 -6.316 1.00 74.75 91 PHE A CA 1
ATOM 653 C C . PHE A 1 91 ? 13.882 6.443 -7.368 1.00 74.75 91 PHE A C 1
ATOM 655 O O . PHE A 1 91 ? 12.696 6.680 -7.141 1.00 74.75 91 PHE A O 1
ATOM 662 N N . LEU A 1 92 ? 14.278 5.772 -8.456 1.00 75.00 92 LEU A N 1
ATOM 663 C CA . LEU A 1 92 ? 13.337 5.306 -9.479 1.00 75.00 92 LEU A CA 1
ATOM 664 C C . LEU A 1 92 ? 12.330 4.296 -8.912 1.00 75.00 92 LEU A C 1
ATOM 666 O O . LEU A 1 92 ? 11.132 4.443 -9.134 1.00 75.00 92 LEU A O 1
ATOM 670 N N . TRP A 1 93 ? 12.764 3.336 -8.095 1.00 78.75 93 TRP A N 1
ATOM 671 C CA . TRP A 1 93 ? 11.862 2.384 -7.439 1.00 78.75 93 TRP A CA 1
ATOM 672 C C . TRP A 1 93 ? 10.823 3.068 -6.531 1.00 78.75 93 TRP A C 1
ATOM 674 O O . TRP A 1 93 ? 9.648 2.695 -6.528 1.00 78.75 93 TRP A O 1
ATOM 684 N N . SER A 1 94 ? 11.220 4.122 -5.808 1.00 75.69 94 SER A N 1
ATOM 685 C CA . SER A 1 94 ? 10.339 4.836 -4.873 1.00 75.69 94 SER A CA 1
ATOM 686 C C . SER A 1 94 ? 9.176 5.557 -5.548 1.00 75.69 94 SER A C 1
ATOM 688 O O . SER A 1 94 ? 8.169 5.833 -4.903 1.00 75.69 94 SER A O 1
ATOM 690 N N . THR A 1 95 ? 9.287 5.822 -6.850 1.00 73.19 95 THR A N 1
ATOM 691 C CA . THR A 1 95 ? 8.211 6.436 -7.632 1.00 73.19 95 THR A CA 1
ATOM 692 C C . THR A 1 95 ? 7.074 5.467 -7.985 1.00 73.19 95 THR A C 1
ATOM 694 O O . THR A 1 95 ? 6.043 5.927 -8.469 1.00 73.19 95 THR A O 1
ATOM 697 N N . GLY A 1 96 ? 7.235 4.160 -7.727 1.00 72.94 96 GLY A N 1
ATOM 698 C CA . GLY A 1 96 ? 6.209 3.132 -7.930 1.00 72.94 96 GLY A CA 1
ATOM 699 C C . GLY A 1 96 ? 6.055 2.697 -9.391 1.00 72.94 96 GLY A C 1
ATOM 700 O O . GLY A 1 96 ? 5.330 3.331 -10.158 1.00 72.94 96 GLY A O 1
ATOM 701 N N . THR A 1 97 ? 6.682 1.579 -9.771 1.00 72.31 97 THR A N 1
ATOM 702 C CA . THR A 1 97 ? 6.676 1.066 -11.154 1.00 72.31 97 THR A CA 1
ATOM 703 C C . THR A 1 97 ? 6.086 -0.343 -11.232 1.00 72.31 97 THR A C 1
ATOM 705 O O . THR A 1 97 ? 6.393 -1.212 -10.423 1.00 72.31 97 THR A O 1
ATOM 708 N N . LEU A 1 98 ? 5.233 -0.573 -12.236 1.00 69.56 98 LEU A N 1
ATOM 709 C CA . LEU A 1 98 ? 4.619 -1.876 -12.546 1.00 69.56 98 LEU A CA 1
ATOM 710 C C . LEU A 1 98 ? 5.345 -2.605 -13.682 1.00 69.56 98 LEU A C 1
ATOM 712 O O . LEU A 1 98 ? 4.754 -3.382 -14.434 1.00 69.56 98 LEU A O 1
ATOM 716 N N . THR A 1 99 ? 6.633 -2.326 -13.857 1.00 64.62 99 THR A N 1
ATOM 717 C CA . THR A 1 99 ? 7.452 -2.950 -14.893 1.00 64.62 99 THR A CA 1
ATOM 718 C C . THR A 1 99 ? 7.699 -4.410 -14.529 1.00 64.62 99 THR A C 1
ATOM 720 O O . THR A 1 99 ? 8.603 -4.750 -13.773 1.00 64.62 99 THR A O 1
ATOM 723 N N . GLN A 1 100 ? 6.854 -5.291 -15.061 1.00 61.72 100 GLN A N 1
ATOM 724 C CA . GLN A 1 100 ? 6.951 -6.721 -14.813 1.00 61.72 100 GLN A CA 1
ATOM 725 C C . GLN A 1 100 ? 7.294 -7.482 -16.090 1.00 61.72 100 GLN A C 1
ATOM 727 O O . GLN A 1 100 ? 6.525 -7.478 -17.050 1.00 61.72 100 GLN A O 1
ATOM 732 N N . THR A 1 101 ? 8.453 -8.137 -16.069 1.00 59.06 101 THR A N 1
ATOM 733 C CA . THR A 1 101 ? 8.993 -8.960 -17.160 1.00 59.06 101 THR A CA 1
ATOM 734 C C . THR A 1 101 ? 8.649 -10.443 -17.021 1.00 59.06 101 THR A C 1
ATOM 736 O O . THR A 1 101 ? 8.571 -11.120 -18.035 1.00 59.06 101 THR A O 1
ATOM 739 N N . ASP A 1 102 ? 8.368 -10.928 -15.801 1.00 72.75 102 ASP A N 1
ATOM 740 C CA . ASP A 1 102 ? 8.150 -12.354 -15.507 1.00 72.75 102 ASP A CA 1
ATOM 741 C C . ASP A 1 102 ? 6.947 -12.629 -14.583 1.00 72.75 102 ASP A C 1
ATOM 743 O O . ASP A 1 102 ? 6.441 -11.764 -13.862 1.00 72.75 102 ASP A O 1
ATOM 747 N N . TRP A 1 103 ? 6.527 -13.896 -14.514 1.00 76.62 103 TRP A N 1
ATOM 748 C CA . TRP A 1 103 ? 5.451 -14.388 -13.637 1.00 76.62 103 TRP A CA 1
ATOM 749 C C . TRP A 1 103 ? 5.784 -14.384 -12.138 1.00 76.62 103 TRP A C 1
ATOM 751 O O . TRP A 1 103 ? 4.888 -14.529 -11.302 1.00 76.62 103 TRP A O 1
ATOM 761 N N . SER A 1 104 ? 7.053 -14.188 -11.779 1.00 76.00 104 SER A N 1
ATOM 762 C CA . SER A 1 104 ? 7.534 -14.265 -10.394 1.00 76.00 104 SER A CA 1
ATOM 763 C C . SER A 1 104 ? 6.870 -13.247 -9.456 1.00 76.00 104 SER A C 1
ATOM 765 O O . SER A 1 104 ? 6.719 -13.519 -8.264 1.00 76.00 104 SER A O 1
ATOM 767 N N . GLY A 1 105 ? 6.464 -12.078 -9.965 1.00 72.56 105 GLY A N 1
ATOM 768 C CA . GLY A 1 105 ? 5.730 -11.077 -9.186 1.00 72.56 105 GLY A CA 1
ATOM 769 C C . GLY A 1 105 ? 4.312 -11.540 -8.853 1.00 72.56 105 GLY A C 1
ATOM 770 O O . GLY A 1 105 ? 3.902 -11.486 -7.697 1.00 72.56 105 GLY A O 1
ATOM 771 N N . VAL A 1 106 ? 3.597 -12.114 -9.829 1.00 78.06 106 VAL A N 1
ATOM 772 C CA . VAL A 1 106 ? 2.238 -12.651 -9.626 1.00 78.06 106 VAL A CA 1
ATOM 773 C C . VAL A 1 106 ? 2.266 -13.825 -8.651 1.00 78.06 106 VAL A C 1
ATOM 775 O O . VAL A 1 106 ? 1.479 -13.863 -7.710 1.00 78.06 106 VAL A O 1
ATOM 778 N N . GLN A 1 107 ? 3.206 -14.758 -8.828 1.00 81.38 107 GLN A N 1
ATOM 779 C CA . GLN A 1 107 ? 3.351 -15.917 -7.942 1.00 81.38 107 GLN A CA 1
ATOM 780 C C . GLN A 1 107 ? 3.648 -15.519 -6.490 1.00 81.38 107 GLN A C 1
ATOM 782 O O . GLN A 1 107 ? 3.217 -16.213 -5.571 1.00 81.38 107 GLN A O 1
ATOM 787 N N . ARG A 1 108 ? 4.341 -14.392 -6.274 1.00 78.56 108 ARG A N 1
ATOM 788 C CA . ARG A 1 108 ? 4.591 -13.833 -4.938 1.00 78.56 108 ARG A CA 1
ATOM 789 C C . ARG A 1 108 ? 3.399 -13.073 -4.365 1.00 78.56 108 ARG A C 1
ATOM 791 O O . ARG A 1 108 ? 3.171 -13.172 -3.163 1.00 78.56 108 ARG A O 1
ATOM 798 N N . LEU A 1 109 ? 2.652 -12.339 -5.190 1.00 80.69 109 LEU A N 1
ATOM 799 C CA . LEU A 1 109 ? 1.518 -11.516 -4.755 1.00 80.69 109 LEU A CA 1
ATOM 800 C C . LEU A 1 109 ? 0.252 -12.333 -4.477 1.00 80.69 109 LEU A C 1
ATOM 802 O O . LEU A 1 109 ? -0.453 -12.047 -3.512 1.00 80.69 109 LEU A O 1
ATOM 806 N N . TRP A 1 110 ? -0.032 -13.375 -5.265 1.00 82.44 110 TRP A N 1
ATOM 807 C CA . TRP A 1 110 ? -1.278 -14.146 -5.142 1.00 82.44 110 TRP A CA 1
ATOM 808 C C . TRP A 1 110 ? -1.539 -14.741 -3.738 1.00 82.44 110 TRP A C 1
ATOM 810 O O . TRP A 1 110 ? -2.647 -14.560 -3.224 1.00 82.44 110 TRP A O 1
ATOM 820 N N . PRO A 1 111 ? -0.571 -15.409 -3.071 1.00 86.25 111 PRO A N 1
ATOM 821 C CA . PRO A 1 111 ? -0.818 -16.035 -1.779 1.00 86.25 111 PRO A CA 1
ATOM 822 C C . PRO A 1 111 ? -0.890 -14.983 -0.665 1.00 86.25 111 PRO A C 1
ATOM 824 O O . PRO A 1 111 ? -1.642 -15.143 0.295 1.00 86.25 111 PRO A O 1
ATOM 827 N N . GLN A 1 112 ? -0.155 -13.878 -0.817 1.00 85.62 112 GLN A N 1
ATOM 828 C CA . GLN A 1 112 ? -0.183 -12.731 0.090 1.00 85.62 112 GLN A CA 1
ATOM 829 C C . GLN A 1 112 ? -1.537 -12.024 0.038 1.00 85.62 112 GLN A C 1
ATOM 831 O O . GLN A 1 112 ? -2.126 -11.737 1.081 1.00 85.62 112 GLN A O 1
ATOM 836 N N . LEU A 1 113 ? -2.064 -11.814 -1.171 1.00 85.38 113 LEU A N 1
ATOM 837 C CA . LEU A 1 113 ? -3.393 -11.263 -1.387 1.00 85.38 113 LEU A CA 1
ATOM 838 C C . LEU A 1 113 ? -4.465 -12.169 -0.771 1.00 85.38 113 LEU A C 1
ATOM 840 O O . LEU A 1 113 ? -5.327 -11.682 -0.041 1.00 85.38 113 LEU A O 1
ATOM 844 N N . LEU A 1 114 ? -4.396 -13.482 -1.011 1.00 87.06 114 LEU A N 1
ATOM 845 C CA . LEU A 1 114 ? -5.360 -14.434 -0.458 1.00 87.06 114 LEU A CA 1
ATOM 846 C C . LEU A 1 114 ? -5.361 -14.415 1.080 1.00 87.06 114 LEU A C 1
ATOM 848 O O . LEU A 1 114 ? -6.426 -14.324 1.694 1.00 87.06 114 LEU A O 1
ATOM 852 N N . GLY A 1 115 ? -4.176 -14.440 1.699 1.00 88.25 115 GLY A N 1
ATOM 853 C CA . GLY A 1 115 ? -4.027 -14.312 3.150 1.00 88.25 115 GLY A CA 1
ATOM 854 C C . GLY A 1 115 ? -4.585 -12.988 3.677 1.00 88.25 115 GLY A C 1
ATOM 855 O O . GLY A 1 115 ? -5.318 -12.971 4.666 1.00 88.25 115 GLY A O 1
ATOM 856 N N . GLY A 1 116 ? -4.316 -11.887 2.974 1.00 86.31 116 GLY A N 1
ATOM 857 C CA . GLY A 1 116 ? -4.840 -10.560 3.288 1.00 86.31 116 GLY A CA 1
ATOM 858 C C . GLY A 1 116 ? -6.360 -10.481 3.267 1.00 86.31 116 GLY A C 1
ATOM 859 O O . GLY A 1 116 ? -6.975 -9.983 4.213 1.00 86.31 116 GLY A O 1
ATOM 860 N N . VAL A 1 117 ? -6.977 -11.021 2.217 1.00 86.31 117 VAL A N 1
ATOM 861 C CA . VAL A 1 117 ? -8.436 -11.088 2.075 1.00 86.31 117 VAL A CA 1
ATOM 862 C C . VAL A 1 117 ? -9.036 -11.930 3.197 1.00 86.31 117 VAL A C 1
ATOM 864 O O . VAL A 1 117 ? -9.977 -11.487 3.854 1.00 86.31 117 VAL A O 1
ATOM 867 N N . MET A 1 118 ? -8.471 -13.108 3.475 1.00 89.06 118 MET A N 1
ATOM 868 C CA . MET A 1 118 ? -8.960 -13.993 4.533 1.00 89.06 118 MET A CA 1
ATOM 869 C C . MET A 1 118 ? -8.909 -13.316 5.910 1.00 89.06 118 MET A C 1
ATOM 871 O O . MET A 1 118 ? -9.915 -13.298 6.623 1.00 89.06 118 MET A O 1
ATOM 875 N N . LEU A 1 119 ? -7.779 -12.697 6.266 1.00 88.31 119 LEU A N 1
ATOM 876 C CA . LEU A 1 119 ? -7.622 -11.949 7.518 1.00 88.31 119 LEU A CA 1
ATOM 877 C C . LEU A 1 119 ? -8.579 -10.753 7.598 1.00 88.31 119 LEU A C 1
ATOM 879 O O . LEU A 1 119 ? -9.186 -10.514 8.640 1.00 88.31 119 LEU A O 1
ATOM 883 N N . THR A 1 120 ? -8.787 -10.040 6.493 1.00 87.12 120 THR A N 1
ATOM 884 C CA . THR A 1 120 ? -9.737 -8.918 6.443 1.00 87.12 120 THR A CA 1
ATOM 885 C C . THR A 1 120 ? -11.172 -9.388 6.697 1.00 87.12 120 THR A C 1
ATOM 887 O O . THR A 1 120 ? -11.915 -8.752 7.446 1.00 87.12 120 THR A O 1
ATOM 890 N N . LEU A 1 121 ? -11.566 -10.535 6.135 1.00 86.44 121 LEU A N 1
ATOM 891 C CA . LEU A 1 121 ? -12.885 -11.133 6.366 1.00 86.44 121 LEU A CA 1
ATOM 892 C C . LEU A 1 121 ? -13.064 -11.609 7.817 1.00 86.44 121 LEU A C 1
ATOM 894 O O . LEU A 1 121 ? -14.151 -11.450 8.375 1.00 86.44 121 LEU A O 1
ATOM 898 N N . LEU A 1 122 ? -12.008 -12.124 8.454 1.00 88.06 122 LEU A N 1
ATOM 899 C CA . LEU A 1 122 ? -11.999 -12.464 9.885 1.00 88.06 122 LEU A CA 1
ATOM 900 C C . LEU A 1 122 ? -12.209 -11.220 10.768 1.00 88.06 122 LEU A C 1
ATOM 902 O O . LEU A 1 122 ? -12.952 -11.269 11.751 1.00 88.06 122 LEU A O 1
ATOM 906 N N . LEU A 1 123 ? -11.618 -10.081 10.390 1.00 86.38 123 LEU A N 1
ATOM 907 C CA . LEU A 1 123 ? -11.750 -8.802 11.101 1.00 86.38 123 LEU A CA 1
ATOM 908 C C . LEU A 1 123 ? -13.030 -8.021 10.752 1.00 86.38 123 LEU A C 1
ATOM 910 O O . LEU A 1 123 ? -13.287 -6.972 11.350 1.00 86.38 123 LEU A O 1
ATOM 914 N N . LEU A 1 124 ? -13.877 -8.535 9.854 1.00 86.56 124 LEU A N 1
ATOM 915 C CA . LEU A 1 124 ? -15.076 -7.845 9.377 1.00 86.56 124 LEU A CA 1
ATOM 916 C C . LEU A 1 124 ? -15.993 -7.394 10.523 1.00 86.56 124 LEU A C 1
ATOM 918 O O . LEU A 1 124 ? -16.429 -6.245 10.547 1.00 86.56 124 LEU A O 1
ATOM 922 N N . ARG A 1 125 ? -16.270 -8.280 11.490 1.00 83.31 125 ARG A N 1
ATOM 923 C CA . ARG A 1 125 ? -17.152 -7.980 12.633 1.00 83.31 125 ARG A CA 1
ATOM 924 C C . ARG A 1 125 ? -16.570 -6.871 13.531 1.00 83.31 125 ARG A C 1
ATOM 926 O O . ARG A 1 125 ? -17.252 -5.857 13.701 1.00 83.31 125 ARG A O 1
ATOM 933 N N . PRO A 1 126 ? -15.325 -6.976 14.042 1.00 83.62 126 PRO A N 1
ATOM 934 C CA . PRO A 1 126 ? -14.675 -5.873 14.752 1.00 83.62 126 PRO A CA 1
ATOM 935 C C . PRO A 1 126 ? -14.690 -4.553 13.976 1.00 83.62 126 PRO A C 1
ATOM 937 O O . PRO A 1 126 ? -15.034 -3.516 14.538 1.00 83.62 126 PRO A O 1
ATOM 940 N N . MET A 1 127 ? -14.382 -4.581 12.675 1.00 83.31 127 MET A N 1
ATOM 941 C CA . MET A 1 127 ? -14.355 -3.378 11.841 1.00 83.31 127 MET A CA 1
ATOM 942 C C . MET A 1 127 ? -15.740 -2.758 11.640 1.00 83.31 127 MET A C 1
ATOM 944 O O . MET A 1 127 ? -15.848 -1.534 11.616 1.00 83.31 127 MET A O 1
ATOM 948 N N . THR A 1 128 ? -16.807 -3.562 11.549 1.00 84.06 128 THR A N 1
ATOM 949 C CA . THR A 1 128 ? -18.179 -3.025 11.527 1.00 84.06 128 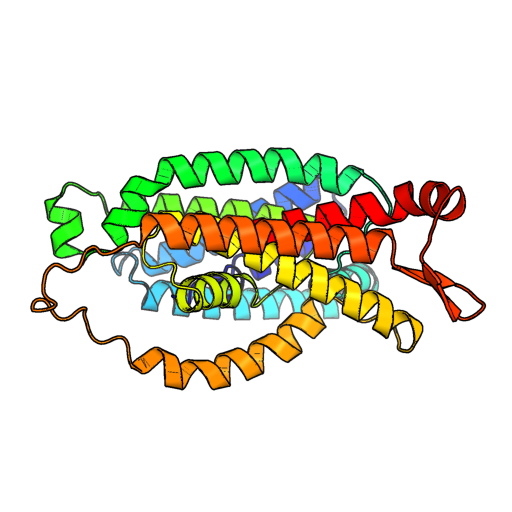THR A CA 1
ATOM 950 C C . THR A 1 128 ? -18.542 -2.325 12.832 1.00 84.06 128 THR A C 1
ATOM 952 O O . THR A 1 128 ? -19.150 -1.260 12.794 1.00 84.06 128 THR A O 1
ATOM 955 N N . LEU A 1 129 ? -18.131 -2.884 13.974 1.00 80.81 129 LEU A N 1
ATOM 956 C CA . LEU A 1 129 ? -18.414 -2.320 15.294 1.00 80.81 129 LEU A CA 1
ATOM 957 C C . LEU A 1 129 ? -17.611 -1.040 15.562 1.00 80.81 129 LEU A C 1
ATOM 959 O O . LEU A 1 129 ? -18.133 -0.131 16.194 1.00 80.81 129 LEU A O 1
ATOM 963 N N . MET A 1 130 ? -16.394 -0.920 15.020 1.00 79.62 130 MET A N 1
ATOM 964 C CA . MET A 1 130 ? -15.610 0.327 15.049 1.00 79.62 130 MET A CA 1
ATOM 965 C C . MET A 1 130 ? -16.237 1.474 14.239 1.00 79.62 130 MET A C 1
ATOM 967 O O . MET A 1 130 ? -15.793 2.611 14.358 1.00 79.62 130 MET A O 1
ATOM 971 N N . GLY A 1 131 ? -17.227 1.187 13.386 1.00 74.69 131 GLY A N 1
ATOM 972 C CA . GLY A 1 131 ? -17.995 2.210 12.676 1.00 74.69 131 GLY A CA 1
ATOM 973 C C . GLY A 1 131 ? -19.078 2.878 13.530 1.00 74.69 131 GLY A C 1
ATOM 974 O O . GLY A 1 131 ? -19.655 3.867 13.084 1.00 74.69 131 GLY A O 1
ATOM 975 N N . LEU A 1 132 ? -19.367 2.330 14.715 1.00 76.44 132 LEU A N 1
ATOM 976 C CA . LEU A 1 132 ? -20.247 2.924 15.721 1.00 76.44 132 LEU A CA 1
ATOM 977 C C . LEU A 1 132 ? -19.448 3.880 16.614 1.00 76.44 132 LEU A C 1
ATOM 979 O O . LEU A 1 132 ? -18.220 3.811 16.663 1.00 76.44 132 LEU A O 1
ATOM 983 N N . ASP A 1 133 ? -20.144 4.732 17.367 1.00 79.25 133 ASP A N 1
ATOM 984 C CA . ASP A 1 133 ? -19.493 5.570 18.374 1.00 79.25 133 ASP A CA 1
ATOM 985 C C . ASP A 1 133 ? -18.713 4.719 19.385 1.00 79.25 133 ASP A C 1
ATOM 987 O O . ASP A 1 133 ? -19.181 3.666 19.832 1.00 79.25 133 ASP A O 1
ATOM 991 N N . ASP A 1 134 ? -17.539 5.209 19.800 1.00 80.00 134 ASP A N 1
ATOM 992 C CA . ASP A 1 134 ? -16.626 4.496 20.705 1.00 80.00 134 ASP A CA 1
ATOM 993 C C . ASP A 1 134 ? -17.322 4.041 22.007 1.00 80.00 134 ASP A C 1
ATOM 995 O O . ASP A 1 134 ? -17.003 2.988 22.562 1.00 80.00 134 ASP A O 1
ATOM 999 N N . GLY A 1 135 ? -18.305 4.805 22.497 1.00 78.56 135 GLY A N 1
ATOM 1000 C CA . GLY A 1 135 ? -19.118 4.416 23.653 1.00 78.56 135 GLY A CA 1
ATOM 1001 C C . GLY A 1 135 ? -20.008 3.198 23.381 1.00 78.56 135 GLY A C 1
ATOM 1002 O O . GLY A 1 135 ? -20.026 2.256 24.172 1.00 78.56 135 GLY A O 1
ATOM 1003 N N . VAL A 1 136 ? -20.697 3.184 22.236 1.00 79.94 136 VAL A N 1
ATOM 1004 C CA . VAL A 1 136 ? -21.597 2.095 21.822 1.00 79.94 136 VAL A CA 1
ATOM 1005 C C . VAL A 1 136 ? -20.801 0.824 21.542 1.00 79.94 136 VAL A C 1
ATOM 1007 O O . VAL A 1 136 ? -21.141 -0.243 22.049 1.00 79.94 136 VAL A O 1
ATOM 1010 N N . ALA A 1 137 ? -19.697 0.934 20.803 1.00 81.31 137 ALA A N 1
ATOM 1011 C CA . ALA A 1 137 ? -18.835 -0.200 20.487 1.00 81.31 137 ALA A CA 1
ATOM 1012 C C . ALA A 1 137 ? -18.259 -0.859 21.753 1.00 81.31 137 ALA A C 1
ATOM 1014 O O . ALA A 1 137 ? -18.222 -2.086 21.854 1.00 81.31 137 ALA A O 1
ATOM 1015 N N . ARG A 1 138 ? -17.860 -0.056 22.750 1.00 80.94 138 ARG A N 1
ATOM 1016 C CA . ARG A 1 138 ? -17.336 -0.571 24.021 1.00 80.94 138 ARG A CA 1
ATOM 1017 C C . ARG A 1 138 ? -18.411 -1.259 24.863 1.00 80.94 138 ARG A C 1
ATOM 1019 O O . ARG A 1 138 ? -18.125 -2.287 25.468 1.00 80.94 138 ARG A O 1
ATOM 1026 N N . ASN A 1 139 ? -19.640 -0.742 24.859 1.00 83.94 139 ASN A N 1
ATOM 1027 C CA . ASN A 1 139 ? -20.775 -1.368 25.548 1.00 83.94 139 ASN A CA 1
ATOM 1028 C C . ASN A 1 139 ? -21.173 -2.717 24.928 1.00 83.94 139 ASN A C 1
ATOM 1030 O O . ASN A 1 139 ? -21.672 -3.589 25.629 1.00 83.94 139 ASN A O 1
ATOM 1034 N N . LEU A 1 140 ? -20.891 -2.921 23.639 1.00 82.62 140 LEU A N 1
ATOM 1035 C CA . LEU A 1 140 ? -21.061 -4.204 22.947 1.00 82.62 140 LEU A CA 1
ATOM 1036 C C . LEU A 1 140 ? -19.925 -5.210 23.234 1.00 82.62 140 LEU A C 1
ATOM 1038 O O . LEU A 1 140 ? -19.867 -6.264 22.605 1.00 82.62 140 LEU A O 1
ATOM 1042 N N . GLY A 1 141 ? -19.010 -4.898 24.161 1.00 83.19 141 GLY A N 1
ATOM 1043 C CA . GLY A 1 141 ? -17.906 -5.774 24.564 1.00 83.19 141 GLY A CA 1
ATOM 1044 C C . GLY A 1 141 ? -16.679 -5.717 23.649 1.00 83.19 141 GLY A C 1
ATOM 1045 O O . GLY A 1 141 ? -15.755 -6.514 23.811 1.00 83.19 141 GLY A O 1
ATOM 1046 N N . LEU A 1 142 ? -16.628 -4.783 22.690 1.00 85.31 142 LEU A N 1
ATOM 1047 C CA . LEU A 1 142 ? -15.476 -4.644 21.803 1.00 85.31 142 LEU A CA 1
ATOM 1048 C C . LEU A 1 142 ? -14.299 -3.985 22.536 1.00 85.31 142 LEU A C 1
ATOM 1050 O O . LEU A 1 142 ? -14.363 -2.823 22.950 1.00 85.31 142 LEU A O 1
ATOM 1054 N N . ALA A 1 143 ? -13.169 -4.687 22.594 1.00 85.38 143 ALA A N 1
ATOM 1055 C CA . ALA A 1 143 ? -11.888 -4.096 22.962 1.00 85.38 143 ALA A CA 1
ATOM 1056 C C . ALA A 1 143 ? -11.380 -3.184 21.826 1.00 85.38 143 ALA A C 1
ATOM 1058 O O . ALA A 1 143 ? -10.597 -3.605 20.976 1.00 85.38 143 ALA A O 1
ATOM 1059 N N . LEU A 1 144 ? -11.841 -1.927 21.798 1.00 81.44 144 LEU A N 1
ATOM 1060 C CA . LEU A 1 144 ? -11.545 -0.949 20.737 1.00 81.44 144 LEU A CA 1
ATOM 1061 C C . LEU A 1 144 ? -10.050 -0.795 20.434 1.00 81.44 144 LEU A C 1
ATOM 1063 O O . LEU A 1 144 ? -9.670 -0.719 19.270 1.00 81.44 144 LEU A O 1
ATOM 1067 N N . SER A 1 145 ? -9.198 -0.765 21.460 1.00 82.94 145 SER A N 1
ATOM 1068 C CA . SER A 1 145 ? -7.746 -0.659 21.284 1.00 82.94 145 SER A CA 1
ATOM 1069 C C . SER A 1 145 ? -7.166 -1.876 20.565 1.00 82.94 145 SER A C 1
ATOM 1071 O O . SER A 1 145 ? -6.374 -1.710 19.642 1.00 82.94 145 SER A O 1
ATOM 1073 N N . LEU A 1 146 ? -7.600 -3.083 20.937 1.00 85.50 146 LEU A N 1
ATOM 1074 C CA . LEU A 1 146 ? -7.145 -4.332 20.329 1.00 85.50 146 LEU A CA 1
ATOM 1075 C C . LEU A 1 146 ? -7.670 -4.483 18.896 1.00 85.50 146 LEU A C 1
ATOM 1077 O O . LEU A 1 146 ? -6.927 -4.890 18.010 1.00 85.50 146 LEU A O 1
ATOM 1081 N N . ALA A 1 147 ? -8.924 -4.092 18.648 1.00 85.88 147 ALA A N 1
ATOM 1082 C CA . ALA A 1 147 ? -9.509 -4.081 17.310 1.00 85.88 147 ALA A CA 1
ATOM 1083 C C . ALA A 1 147 ? -8.788 -3.092 16.377 1.00 85.88 147 ALA A C 1
ATOM 1085 O O . ALA A 1 147 ? -8.474 -3.442 15.239 1.00 85.88 147 ALA A O 1
ATOM 1086 N N . ARG A 1 148 ? -8.469 -1.883 16.868 1.00 85.31 148 ARG A N 1
ATOM 1087 C CA . ARG A 1 148 ? -7.669 -0.896 16.124 1.00 85.31 148 ARG A CA 1
ATOM 1088 C C . ARG A 1 148 ? -6.260 -1.410 15.867 1.00 85.31 148 ARG A C 1
ATOM 1090 O O . ARG A 1 148 ? -5.798 -1.295 14.739 1.00 85.31 148 ARG A O 1
ATOM 1097 N N . LEU A 1 149 ? -5.611 -1.997 16.875 1.00 85.56 149 LEU A N 1
ATOM 1098 C CA . LEU A 1 149 ? -4.282 -2.592 16.740 1.00 85.56 149 LEU A CA 1
ATOM 1099 C C . LEU A 1 149 ? -4.282 -3.675 15.658 1.00 85.56 149 LEU A C 1
ATOM 1101 O O . LEU A 1 149 ? -3.511 -3.575 14.717 1.00 85.56 149 LEU A O 1
ATOM 1105 N N . ALA A 1 150 ? -5.198 -4.643 15.729 1.00 88.12 150 ALA A N 1
ATOM 1106 C CA . ALA A 1 150 ? -5.281 -5.730 14.758 1.00 88.12 150 ALA A CA 1
ATOM 1107 C C . ALA A 1 150 ? -5.536 -5.227 13.325 1.00 88.12 150 ALA A C 1
ATOM 1109 O O . ALA A 1 150 ? -4.865 -5.664 12.392 1.00 88.12 150 ALA A O 1
ATOM 1110 N N . ALA A 1 151 ? -6.464 -4.279 13.145 1.00 85.88 151 ALA A N 1
ATOM 1111 C CA . ALA A 1 151 ? -6.780 -3.724 11.828 1.00 85.88 151 ALA A CA 1
ATOM 1112 C C . ALA A 1 151 ? -5.609 -2.928 11.229 1.00 85.88 151 ALA A C 1
ATOM 1114 O O . ALA A 1 151 ? -5.304 -3.060 10.046 1.00 85.88 151 ALA A O 1
ATOM 1115 N N . LEU A 1 152 ? -4.932 -2.121 12.043 1.00 84.00 152 LEU A N 1
ATOM 1116 C CA . LEU A 1 152 ? -3.775 -1.339 11.615 1.00 84.00 152 LEU A CA 1
ATOM 1117 C C . LEU A 1 152 ? -2.542 -2.224 11.384 1.00 84.00 152 LEU A C 1
ATOM 1119 O O . LEU A 1 152 ? -1.836 -2.004 10.408 1.00 84.00 152 LEU A O 1
ATOM 1123 N N . SER A 1 153 ? -2.297 -3.248 12.208 1.00 87.19 153 SER A N 1
ATOM 1124 C CA . SER A 1 153 ? -1.240 -4.239 11.965 1.00 87.19 153 SER A CA 1
ATOM 1125 C C . SER A 1 153 ? -1.459 -4.969 10.642 1.00 87.19 153 SER A C 1
ATOM 1127 O O . SER A 1 153 ? -0.519 -5.114 9.866 1.00 87.19 153 SER A O 1
ATOM 1129 N N . LEU A 1 154 ? -2.700 -5.365 10.343 1.00 88.31 154 LEU A N 1
ATOM 1130 C CA . LEU A 1 154 ? -3.050 -5.950 9.051 1.00 88.31 154 LEU A CA 1
ATOM 1131 C C . LEU A 1 154 ? -2.774 -4.973 7.898 1.00 88.31 154 LEU A C 1
ATOM 1133 O O . LEU A 1 154 ? -2.141 -5.356 6.917 1.00 88.31 154 LEU A O 1
ATOM 1137 N N . ALA A 1 155 ? -3.183 -3.709 8.036 1.00 86.25 155 ALA A N 1
ATOM 1138 C CA . ALA A 1 155 ? -2.913 -2.675 7.037 1.00 86.25 155 ALA A CA 1
ATOM 1139 C C . ALA A 1 155 ? -1.406 -2.433 6.830 1.00 86.25 155 ALA A C 1
ATOM 1141 O O . ALA A 1 155 ? -0.964 -2.277 5.695 1.00 86.25 155 ALA A O 1
ATOM 1142 N N . ILE A 1 156 ? -0.608 -2.454 7.904 1.00 86.75 156 ILE A N 1
ATOM 1143 C CA . ILE A 1 156 ? 0.853 -2.318 7.848 1.00 86.75 156 ILE A CA 1
ATOM 1144 C C . ILE A 1 156 ? 1.473 -3.470 7.061 1.00 86.75 156 ILE A C 1
ATOM 1146 O O . ILE A 1 156 ? 2.273 -3.231 6.160 1.00 86.75 156 ILE A O 1
ATOM 1150 N N . VAL A 1 157 ? 1.086 -4.709 7.375 1.00 87.06 157 VAL A N 1
ATOM 1151 C CA . VAL A 1 157 ? 1.610 -5.901 6.700 1.00 87.06 157 VAL A CA 1
ATOM 1152 C C . VAL A 1 157 ? 1.242 -5.877 5.218 1.00 87.06 157 VAL A C 1
ATOM 1154 O O . VAL A 1 157 ? 2.125 -6.028 4.379 1.00 87.06 157 VAL A O 1
ATOM 1157 N N . LEU A 1 158 ? -0.026 -5.625 4.878 1.00 85.81 158 LEU A N 1
ATOM 1158 C CA . LEU A 1 158 ? -0.460 -5.547 3.479 1.00 85.81 158 LEU A CA 1
ATOM 1159 C C . LEU A 1 158 ? 0.258 -4.437 2.717 1.00 85.81 158 LEU A C 1
ATOM 1161 O O . LEU A 1 158 ? 0.737 -4.671 1.608 1.00 85.81 158 LEU A O 1
ATOM 1165 N N . SER A 1 159 ? 0.406 -3.266 3.334 1.00 83.31 159 SER A N 1
ATOM 1166 C CA . SER A 1 159 ? 1.139 -2.157 2.736 1.00 83.31 159 SER A CA 1
ATOM 1167 C C . SER A 1 159 ? 2.611 -2.489 2.522 1.00 83.31 159 SER A C 1
ATOM 1169 O O . SER A 1 159 ? 3.144 -2.139 1.477 1.00 83.31 159 SER A O 1
ATOM 1171 N N . ALA A 1 160 ? 3.280 -3.139 3.474 1.00 83.50 160 ALA A N 1
ATOM 1172 C CA . ALA A 1 160 ? 4.691 -3.487 3.340 1.00 83.50 160 ALA A CA 1
ATOM 1173 C C . ALA A 1 160 ? 4.921 -4.523 2.232 1.00 83.50 160 ALA A C 1
ATOM 1175 O O . ALA A 1 160 ? 5.855 -4.388 1.443 1.00 83.50 160 ALA A O 1
ATOM 1176 N N . LEU A 1 161 ? 4.046 -5.530 2.151 1.00 83.25 161 LEU A N 1
ATOM 1177 C CA . LEU A 1 161 ? 4.079 -6.553 1.105 1.00 83.25 161 LEU A CA 1
ATOM 1178 C C . LEU A 1 161 ? 3.874 -5.940 -0.283 1.00 83.25 161 LEU A C 1
ATOM 1180 O O . LEU A 1 161 ? 4.638 -6.230 -1.203 1.00 83.25 161 LEU A O 1
ATOM 1184 N N . LEU A 1 162 ? 2.893 -5.045 -0.406 1.00 81.19 162 LEU A N 1
ATOM 1185 C CA . LEU A 1 162 ? 2.620 -4.324 -1.641 1.00 81.19 162 LEU A CA 1
ATOM 1186 C C . LEU A 1 162 ? 3.781 -3.408 -2.043 1.00 81.19 162 LEU A C 1
ATOM 1188 O O . LEU A 1 162 ? 4.245 -3.473 -3.180 1.00 81.19 162 LEU A O 1
ATOM 1192 N N . VAL A 1 163 ? 4.255 -2.570 -1.114 1.00 81.19 163 VAL A N 1
ATOM 1193 C CA . VAL A 1 163 ? 5.335 -1.609 -1.376 1.00 81.19 163 VAL A CA 1
ATOM 1194 C C . VAL A 1 163 ? 6.596 -2.340 -1.810 1.00 81.19 163 VAL A C 1
ATOM 1196 O O . VAL A 1 163 ? 7.232 -1.922 -2.766 1.00 81.19 163 VAL A O 1
ATOM 1199 N N . ASN A 1 164 ? 6.926 -3.474 -1.192 1.00 79.50 164 ASN A N 1
ATOM 1200 C CA . ASN A 1 164 ? 8.057 -4.292 -1.620 1.00 79.50 164 ASN A CA 1
ATOM 1201 C C . ASN A 1 164 ? 7.923 -4.809 -3.065 1.00 79.50 164 ASN A C 1
ATOM 1203 O O . ASN A 1 164 ? 8.921 -4.919 -3.772 1.00 79.50 164 ASN A O 1
ATOM 1207 N N . ALA A 1 165 ? 6.708 -5.147 -3.504 1.00 76.38 165 ALA A N 1
ATOM 1208 C CA . ALA A 1 165 ? 6.481 -5.722 -4.825 1.00 76.38 165 ALA A CA 1
ATOM 1209 C C . ALA A 1 165 ? 6.416 -4.675 -5.948 1.00 76.38 165 ALA A C 1
ATOM 1211 O O . ALA A 1 165 ? 6.883 -4.954 -7.048 1.00 76.38 165 ALA A O 1
ATOM 1212 N N . VAL A 1 166 ? 5.828 -3.503 -5.687 1.00 75.69 166 VAL A N 1
ATOM 1213 C CA . VAL A 1 166 ? 5.451 -2.533 -6.739 1.00 75.69 166 VAL A CA 1
ATOM 1214 C C . VAL A 1 166 ? 5.987 -1.116 -6.471 1.00 75.69 166 VAL A C 1
ATOM 1216 O O . VAL A 1 166 ? 5.839 -0.205 -7.285 1.00 75.69 166 VAL A O 1
ATOM 1219 N N . GLY A 1 167 ? 6.649 -0.906 -5.335 1.00 81.25 167 GLY A N 1
ATOM 1220 C CA . GLY A 1 167 ? 7.072 0.412 -4.873 1.00 81.25 167 GLY A CA 1
ATOM 1221 C C . GLY A 1 167 ? 5.925 1.210 -4.251 1.00 81.25 167 GLY A C 1
ATOM 1222 O O . GLY A 1 167 ? 4.861 0.681 -3.918 1.00 81.25 167 GLY A O 1
ATOM 1223 N N . ILE A 1 168 ? 6.147 2.509 -4.051 1.00 81.62 168 ILE A N 1
ATOM 1224 C CA . ILE A 1 168 ? 5.169 3.379 -3.393 1.00 81.62 168 ILE A CA 1
ATOM 1225 C C . ILE A 1 168 ? 4.169 3.896 -4.428 1.00 81.62 168 ILE A C 1
ATOM 1227 O O . ILE A 1 168 ? 4.492 4.743 -5.256 1.00 81.62 168 ILE A O 1
ATOM 1231 N N . ILE A 1 169 ? 2.928 3.418 -4.340 1.00 80.69 169 ILE A N 1
ATOM 1232 C CA . ILE A 1 169 ? 1.798 3.937 -5.116 1.00 80.69 169 ILE A CA 1
ATOM 1233 C C . ILE A 1 169 ? 0.807 4.571 -4.143 1.00 80.69 169 ILE A C 1
ATOM 1235 O O . ILE A 1 169 ? 0.216 3.884 -3.312 1.00 80.69 169 ILE A O 1
ATOM 1239 N N . GLY A 1 170 ? 0.650 5.891 -4.238 1.00 77.81 170 GLY A N 1
ATOM 1240 C CA . GLY A 1 170 ? -0.234 6.657 -3.361 1.00 77.81 170 GLY A CA 1
ATOM 1241 C C . GLY A 1 170 ? -1.629 6.906 -3.940 1.00 77.81 170 GLY A C 1
ATOM 1242 O O . GLY A 1 170 ? -1.892 6.658 -5.118 1.00 77.81 170 GLY A O 1
ATOM 1243 N N . PHE A 1 171 ? -2.509 7.467 -3.109 1.00 75.31 171 PHE A N 1
ATOM 1244 C CA . PHE A 1 171 ? -3.854 7.984 -3.404 1.00 75.31 171 PHE A CA 1
ATOM 1245 C C . PHE A 1 171 ? -4.930 6.947 -3.748 1.00 75.31 171 PHE A C 1
ATOM 1247 O O . PHE A 1 171 ? -6.108 7.183 -3.463 1.00 75.31 171 PHE A O 1
ATOM 1254 N N . ILE A 1 172 ? -4.576 5.788 -4.305 1.00 81.44 172 ILE A N 1
ATOM 1255 C CA . ILE A 1 172 ? -5.559 4.765 -4.705 1.00 81.44 172 ILE A CA 1
ATOM 1256 C C . ILE A 1 172 ? -6.381 4.284 -3.503 1.00 81.44 172 ILE A C 1
ATOM 1258 O O . ILE A 1 172 ? -7.611 4.266 -3.586 1.00 81.44 172 ILE A O 1
ATOM 1262 N N . GLY A 1 173 ? -5.732 4.036 -2.361 1.00 78.62 173 GLY A N 1
ATOM 1263 C CA . GLY A 1 173 ? -6.402 3.628 -1.120 1.00 78.62 173 GLY A CA 1
ATOM 1264 C C . GLY A 1 173 ? -7.343 4.685 -0.517 1.00 78.62 173 GLY A C 1
ATOM 1265 O O . GLY A 1 173 ? -8.201 4.358 0.302 1.00 78.62 173 GLY A O 1
ATOM 1266 N N . LEU A 1 174 ? -7.253 5.953 -0.942 1.00 78.00 174 LEU A N 1
ATOM 1267 C CA . LEU A 1 174 ? -8.217 7.003 -0.581 1.00 78.00 174 LEU A CA 1
ATOM 1268 C C . LEU A 1 174 ? -9.360 7.108 -1.597 1.00 78.00 174 LEU A C 1
ATOM 1270 O O . LEU A 1 174 ? -10.523 7.264 -1.211 1.00 78.00 174 LEU A O 1
ATOM 1274 N N . PHE A 1 175 ? -9.051 7.007 -2.892 1.00 76.75 175 PHE A N 1
ATOM 1275 C CA . PHE A 1 175 ? -10.034 7.156 -3.966 1.00 76.75 175 PHE A CA 1
ATOM 1276 C C . PHE A 1 175 ? -10.961 5.961 -4.110 1.00 76.75 175 PHE A C 1
ATOM 1278 O O . PHE A 1 175 ? -12.175 6.137 -4.231 1.00 76.75 175 PHE A O 1
ATOM 1285 N N . ALA A 1 176 ? -10.413 4.751 -4.078 1.00 82.38 176 ALA A N 1
ATOM 1286 C CA . ALA A 1 176 ? -11.163 3.524 -4.280 1.00 82.38 176 ALA A CA 1
ATOM 1287 C C . ALA A 1 176 ? -12.354 3.365 -3.307 1.00 82.38 176 ALA A C 1
ATOM 1289 O O . ALA A 1 176 ? -13.487 3.190 -3.774 1.00 82.38 176 ALA A O 1
ATOM 1290 N N . PRO A 1 177 ? -12.194 3.510 -1.972 1.00 78.94 177 PRO A N 1
ATOM 1291 C CA . PRO A 1 177 ? -13.323 3.412 -1.044 1.00 78.94 177 PRO A CA 1
ATOM 1292 C C . PRO A 1 177 ? -14.306 4.583 -1.154 1.00 78.94 177 PRO A C 1
ATOM 1294 O O . PRO A 1 177 ? -15.489 4.431 -0.826 1.00 78.94 177 PRO A O 1
ATOM 1297 N N . LEU A 1 178 ? -13.846 5.750 -1.610 1.00 76.31 178 LEU A N 1
ATOM 1298 C CA . LEU A 1 178 ? -14.699 6.911 -1.827 1.00 76.31 178 LEU A CA 1
ATOM 1299 C C . LEU A 1 178 ? -15.598 6.726 -3.053 1.00 76.31 178 LEU A C 1
ATOM 1301 O O . LEU A 1 178 ? -16.811 6.911 -2.954 1.00 76.31 178 LEU A O 1
ATOM 1305 N N . LEU A 1 179 ? -15.031 6.273 -4.169 1.00 75.06 179 LEU A N 1
ATOM 1306 C CA . LEU A 1 179 ? -15.786 5.912 -5.366 1.00 75.06 179 LEU A CA 1
ATOM 1307 C C . LEU A 1 179 ? -16.755 4.761 -5.084 1.00 75.06 179 LEU A C 1
ATOM 1309 O O . LEU A 1 179 ? -17.922 4.853 -5.457 1.00 75.06 179 LEU A O 1
ATOM 1313 N N . ALA A 1 180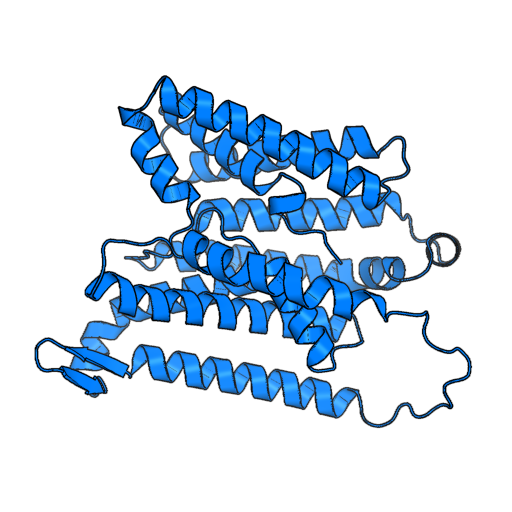 ? -16.338 3.741 -4.323 1.00 78.62 180 ALA A N 1
ATOM 1314 C CA . ALA A 1 180 ? -17.239 2.678 -3.874 1.00 78.62 180 ALA A CA 1
ATOM 1315 C C . ALA A 1 180 ? -18.449 3.248 -3.114 1.00 78.62 180 ALA A C 1
ATOM 1317 O O . ALA A 1 180 ? -19.589 2.840 -3.341 1.00 78.62 180 ALA A O 1
ATOM 1318 N N . LYS A 1 181 ? -18.224 4.231 -2.231 1.00 74.38 181 LYS A N 1
ATOM 1319 C CA . LYS A 1 181 ? -19.304 4.905 -1.498 1.00 74.38 181 LYS A CA 1
ATOM 1320 C C . LYS A 1 181 ? -20.218 5.707 -2.430 1.00 74.38 181 LYS A C 1
ATOM 1322 O O . LYS A 1 181 ? -21.434 5.646 -2.254 1.00 74.38 181 LYS A O 1
ATOM 1327 N N . MET A 1 182 ? -19.659 6.428 -3.405 1.00 70.38 182 MET A N 1
ATOM 1328 C CA . MET A 1 182 ? -20.427 7.192 -4.401 1.00 70.38 182 MET A CA 1
ATOM 1329 C C . MET A 1 182 ? -21.286 6.286 -5.294 1.00 70.38 182 MET A C 1
ATOM 1331 O O . MET A 1 182 ? -22.409 6.652 -5.622 1.00 70.38 182 MET A O 1
ATOM 1335 N N . LEU A 1 183 ? -20.811 5.075 -5.595 1.00 67.62 183 LEU A N 1
ATOM 1336 C CA . LEU A 1 183 ? -21.553 4.033 -6.316 1.00 67.62 183 LEU A CA 1
ATOM 1337 C C . LEU A 1 183 ? -22.630 3.334 -5.462 1.00 67.62 183 LEU A C 1
ATOM 1339 O O . LEU A 1 183 ? -23.275 2.395 -5.916 1.00 67.62 183 LEU A O 1
ATOM 1343 N N . GLY A 1 184 ? -22.846 3.774 -4.219 1.00 66.44 184 GLY A N 1
ATOM 1344 C CA . GLY A 1 184 ? -23.917 3.273 -3.357 1.00 66.44 184 GLY A CA 1
ATOM 1345 C C . GLY A 1 184 ? -23.495 2.200 -2.351 1.00 66.44 184 GLY A C 1
ATOM 1346 O O . GLY A 1 184 ? -24.354 1.658 -1.654 1.00 66.44 184 GLY A O 1
ATOM 1347 N N . ALA A 1 185 ? -22.199 1.908 -2.188 1.00 72.81 185 ALA A N 1
ATOM 1348 C CA . ALA A 1 185 ? -21.727 0.990 -1.151 1.00 72.81 185 ALA A CA 1
ATOM 1349 C C . ALA A 1 185 ? -21.837 1.633 0.245 1.00 72.81 185 ALA A C 1
ATOM 1351 O O . ALA A 1 185 ? -20.926 2.313 0.728 1.00 72.81 185 ALA A O 1
ATOM 1352 N N . ARG A 1 186 ? -22.967 1.435 0.931 1.00 71.25 186 ARG A N 1
ATOM 1353 C CA . ARG A 1 186 ? -23.185 1.995 2.278 1.00 71.25 186 ARG A CA 1
ATOM 1354 C C . ARG A 1 186 ? -22.624 1.102 3.385 1.00 71.25 186 ARG A C 1
ATOM 1356 O O . ARG A 1 186 ? -22.008 1.625 4.311 1.00 71.25 186 ARG A O 1
ATOM 1363 N N . ARG A 1 187 ? -22.770 -0.222 3.256 1.00 76.19 187 ARG A N 1
ATOM 1364 C CA . ARG A 1 187 ? -22.302 -1.232 4.228 1.00 76.19 187 ARG A CA 1
ATOM 1365 C C . ARG A 1 187 ? -20.803 -1.508 4.101 1.00 76.19 187 ARG A C 1
ATOM 1367 O O . ARG A 1 187 ? -20.273 -1.502 2.991 1.00 76.19 187 ARG A O 1
ATOM 1374 N N . LEU A 1 188 ? -20.145 -1.842 5.217 1.00 77.94 188 LEU A N 1
ATOM 1375 C CA . LEU A 1 188 ? -18.709 -2.155 5.227 1.00 77.94 188 LEU A CA 1
ATOM 1376 C C . LEU A 1 188 ? -18.365 -3.322 4.294 1.00 77.94 188 LEU A C 1
ATOM 1378 O O . LEU A 1 188 ? -17.445 -3.194 3.502 1.00 77.94 188 LEU A O 1
ATOM 1382 N N . LEU A 1 189 ? -19.137 -4.415 4.328 1.00 78.06 189 LEU A N 1
ATOM 1383 C CA . LEU A 1 189 ? -18.894 -5.570 3.456 1.00 78.06 189 LEU A CA 1
ATOM 1384 C C . LEU A 1 189 ? -18.954 -5.189 1.968 1.00 78.06 189 LEU A C 1
ATOM 1386 O O . LEU A 1 189 ? -18.071 -5.556 1.206 1.00 78.06 189 LEU A O 1
ATOM 1390 N N . ALA A 1 190 ? -19.951 -4.395 1.567 1.00 75.31 190 ALA A N 1
ATOM 1391 C CA . ALA A 1 190 ? -20.066 -3.922 0.188 1.00 75.31 190 ALA A CA 1
ATOM 1392 C C . ALA A 1 190 ? -18.863 -3.055 -0.217 1.00 75.31 190 ALA A C 1
ATOM 1394 O O . ALA A 1 190 ? -18.375 -3.164 -1.338 1.00 75.31 190 ALA A O 1
ATOM 1395 N N . ARG A 1 191 ? -18.347 -2.228 0.702 1.00 79.44 191 ARG A N 1
ATOM 1396 C CA . ARG A 1 191 ? -17.134 -1.436 0.462 1.00 79.44 191 ARG A CA 1
ATOM 1397 C C . ARG A 1 191 ? -15.878 -2.289 0.381 1.00 79.44 191 ARG A C 1
ATOM 1399 O O . ARG A 1 191 ? -15.069 -2.031 -0.493 1.00 79.44 191 ARG A O 1
ATOM 1406 N N . LEU A 1 192 ? -15.737 -3.301 1.233 1.00 82.00 192 LEU A N 1
ATOM 1407 C CA . LEU A 1 192 ? -14.602 -4.227 1.195 1.00 82.00 192 LEU A CA 1
ATOM 1408 C C . LEU A 1 192 ? -14.586 -5.094 -0.069 1.00 82.00 192 LEU A C 1
ATOM 1410 O O . LEU A 1 192 ? -13.540 -5.619 -0.413 1.00 82.00 192 LEU A O 1
ATOM 1414 N N . MET A 1 193 ? -15.714 -5.232 -0.771 1.00 79.38 193 MET A N 1
ATOM 1415 C CA . MET A 1 193 ? -15.762 -5.898 -2.077 1.00 79.38 193 MET A CA 1
ATOM 1416 C C . MET A 1 193 ? -15.547 -4.921 -3.238 1.00 79.38 193 MET A C 1
ATOM 1418 O O . MET A 1 193 ? -14.801 -5.223 -4.161 1.00 79.38 193 MET A O 1
ATOM 1422 N N . LEU A 1 194 ? -16.189 -3.749 -3.208 1.00 78.25 194 LEU A N 1
ATOM 1423 C CA . LEU A 1 194 ? -16.138 -2.791 -4.317 1.00 78.25 194 LEU A CA 1
ATOM 1424 C C . LEU A 1 194 ? -14.860 -1.952 -4.339 1.00 78.25 194 LEU A C 1
ATOM 1426 O O . LEU A 1 194 ? -14.356 -1.673 -5.421 1.00 78.25 194 LEU A O 1
ATOM 1430 N N . ALA A 1 195 ? -14.330 -1.549 -3.182 1.00 83.62 195 ALA A N 1
ATOM 1431 C CA . ALA A 1 195 ? -13.130 -0.718 -3.133 1.00 83.62 195 ALA A CA 1
ATOM 1432 C C . ALA A 1 195 ? -11.921 -1.428 -3.765 1.00 83.62 195 ALA A C 1
ATOM 1434 O O . ALA A 1 195 ? -11.340 -0.833 -4.667 1.00 83.62 195 ALA A O 1
ATOM 1435 N N . PRO A 1 196 ? -11.605 -2.699 -3.447 1.00 83.25 196 PRO A N 1
ATOM 1436 C CA . PRO A 1 196 ? -10.474 -3.370 -4.085 1.00 83.25 196 PRO A CA 1
ATOM 1437 C C . PRO A 1 196 ? -10.638 -3.534 -5.602 1.00 83.25 196 PRO A C 1
ATOM 1439 O O . PRO A 1 196 ? -9.676 -3.395 -6.347 1.00 83.25 196 PRO A O 1
ATOM 1442 N N . LEU A 1 197 ? -11.863 -3.771 -6.089 1.00 80.31 197 LEU A N 1
ATOM 1443 C CA . LEU A 1 197 ? -12.139 -3.846 -7.530 1.00 80.31 197 LEU A CA 1
ATOM 1444 C C . LEU A 1 197 ? -11.912 -2.497 -8.224 1.00 80.31 197 LEU A C 1
ATOM 1446 O O . LEU A 1 197 ? -11.350 -2.440 -9.315 1.00 80.31 197 LEU A O 1
ATOM 1450 N N . ILE A 1 198 ? -12.330 -1.402 -7.590 1.00 78.25 198 ILE A N 1
ATOM 1451 C CA . ILE A 1 198 ? -12.103 -0.051 -8.110 1.00 78.25 198 ILE A CA 1
ATOM 1452 C C . ILE A 1 198 ? -10.614 0.301 -8.057 1.00 78.25 198 ILE A C 1
ATOM 1454 O O . ILE A 1 198 ? -10.106 0.874 -9.015 1.00 78.25 198 ILE A O 1
ATOM 1458 N N . GLY A 1 199 ? -9.907 -0.061 -6.984 1.00 83.44 199 GLY A N 1
ATOM 1459 C CA . GLY A 1 199 ? -8.461 0.126 -6.866 1.00 83.44 199 GLY A CA 1
ATOM 1460 C C . GLY A 1 199 ? -7.699 -0.621 -7.961 1.00 83.44 199 GLY A C 1
ATOM 1461 O O . GLY A 1 199 ? -6.879 -0.021 -8.656 1.00 83.44 199 GLY A O 1
ATOM 1462 N N . ALA A 1 200 ? -8.057 -1.887 -8.202 1.00 81.94 200 ALA A N 1
ATOM 1463 C CA . ALA A 1 200 ? -7.547 -2.701 -9.305 1.00 81.94 200 ALA A CA 1
ATOM 1464 C C . ALA A 1 200 ? -7.783 -2.039 -10.665 1.00 81.94 200 ALA A C 1
ATOM 1466 O O . ALA A 1 200 ? -6.857 -1.932 -11.467 1.00 81.94 200 ALA A O 1
ATOM 1467 N N . LEU A 1 201 ? -9.002 -1.547 -10.904 1.00 79.75 201 LEU A N 1
ATOM 1468 C CA . LEU A 1 201 ? -9.362 -0.882 -12.152 1.00 79.75 201 LEU A CA 1
ATOM 1469 C C . LEU A 1 201 ? -8.570 0.414 -12.357 1.00 79.75 201 LEU A C 1
ATOM 1471 O O . LEU A 1 201 ? -8.046 0.638 -13.444 1.00 79.75 201 LEU A O 1
ATOM 1475 N N . ILE A 1 202 ? -8.468 1.259 -11.327 1.00 79.25 202 ILE A N 1
ATOM 1476 C CA . ILE A 1 202 ? -7.740 2.534 -11.389 1.00 79.25 202 ILE A CA 1
ATOM 1477 C C . ILE A 1 202 ? -6.260 2.287 -11.644 1.00 79.25 202 ILE A C 1
ATOM 1479 O O . ILE A 1 202 ? -5.683 2.937 -12.518 1.00 79.25 202 ILE A O 1
ATOM 1483 N N . LEU A 1 203 ? -5.642 1.367 -10.899 1.00 82.56 203 LEU A N 1
ATOM 1484 C CA . LEU A 1 203 ? -4.216 1.102 -11.039 1.00 82.56 203 LEU A CA 1
ATOM 1485 C C . LEU A 1 203 ? -3.896 0.527 -12.416 1.00 82.56 203 LEU A C 1
ATOM 1487 O O . LEU A 1 203 ? -2.970 0.989 -13.076 1.00 82.56 203 LEU A O 1
ATOM 1491 N N . TRP A 1 204 ? -4.700 -0.430 -12.873 1.00 80.50 204 TRP A N 1
ATOM 1492 C CA . TRP A 1 204 ? -4.562 -1.002 -14.204 1.00 80.50 204 TRP A CA 1
ATOM 1493 C C . TRP A 1 204 ? -4.728 0.055 -15.301 1.00 80.50 204 TRP A C 1
ATOM 1495 O O . TRP A 1 204 ? -3.884 0.151 -16.189 1.00 80.50 204 TRP A O 1
ATOM 1505 N N . LEU A 1 205 ? -5.768 0.893 -15.225 1.00 75.19 205 LEU A N 1
ATOM 1506 C CA . LEU A 1 205 ? -6.025 1.930 -16.228 1.00 75.19 205 LEU A CA 1
ATOM 1507 C C . LEU A 1 205 ? -4.884 2.956 -16.254 1.00 75.19 205 LEU A C 1
ATOM 1509 O O . LEU A 1 205 ? -4.462 3.388 -17.324 1.00 75.19 205 LEU A O 1
ATOM 1513 N N . SER A 1 206 ? -4.341 3.284 -15.080 1.00 77.00 206 SER A N 1
ATOM 1514 C CA . SER A 1 206 ? -3.174 4.157 -14.945 1.00 77.00 206 SER A CA 1
ATOM 1515 C C . SER A 1 206 ? -1.931 3.537 -15.586 1.00 77.00 206 SER A C 1
ATOM 1517 O O . SER A 1 206 ? -1.252 4.212 -16.354 1.00 77.00 206 SER A O 1
ATOM 1519 N N . ASP A 1 207 ? -1.662 2.249 -15.348 1.00 79.06 207 ASP A N 1
ATOM 1520 C CA . ASP A 1 207 ? -0.538 1.540 -15.976 1.00 79.06 207 ASP A CA 1
ATOM 1521 C C . ASP A 1 207 ? -0.658 1.508 -17.509 1.00 79.06 207 ASP A C 1
ATOM 1523 O O . ASP A 1 207 ? 0.317 1.767 -18.213 1.00 79.06 207 ASP A O 1
ATOM 1527 N N . GLN A 1 208 ? -1.861 1.276 -18.048 1.00 75.00 208 GLN A N 1
ATOM 1528 C CA . GLN A 1 208 ? -2.097 1.280 -19.498 1.00 75.00 208 GLN A CA 1
ATOM 1529 C C . GLN A 1 208 ? -1.906 2.667 -20.128 1.00 75.00 208 GLN A C 1
ATOM 1531 O O . GLN A 1 208 ? -1.275 2.787 -21.180 1.00 75.00 208 GLN A O 1
ATOM 1536 N N . ILE A 1 209 ? -2.416 3.724 -19.486 1.00 74.38 209 ILE A N 1
ATOM 1537 C CA . ILE A 1 209 ? -2.224 5.109 -19.946 1.00 74.38 209 ILE A CA 1
ATOM 1538 C C . ILE A 1 209 ? -0.734 5.458 -19.985 1.00 74.38 209 ILE A C 1
ATOM 1540 O O . ILE A 1 209 ? -0.278 6.150 -20.894 1.00 74.38 209 ILE A O 1
ATOM 1544 N N . ILE A 1 210 ? 0.039 4.958 -19.027 1.00 75.06 210 ILE A N 1
ATOM 1545 C CA . ILE A 1 210 ? 1.465 5.263 -18.923 1.00 75.06 210 ILE A CA 1
ATOM 1546 C C . ILE A 1 210 ? 2.269 4.472 -19.931 1.00 75.06 210 ILE A C 1
ATOM 1548 O O . ILE A 1 210 ? 3.088 5.064 -20.613 1.00 75.06 210 ILE A O 1
ATOM 1552 N N . LEU A 1 211 ? 1.967 3.192 -20.144 1.00 72.00 211 LEU A N 1
ATOM 1553 C CA . LEU A 1 211 ? 2.532 2.434 -21.262 1.00 72.00 211 LEU A CA 1
ATOM 1554 C C . LEU A 1 211 ? 2.320 3.131 -22.609 1.00 72.00 211 LEU A C 1
ATOM 1556 O O . LEU A 1 211 ? 3.203 3.110 -23.468 1.00 72.00 211 LEU A O 1
ATOM 1560 N N . TRP A 1 212 ? 1.156 3.753 -22.795 1.00 70.88 212 TRP A N 1
ATOM 1561 C CA . TRP A 1 212 ? 0.882 4.566 -23.971 1.00 70.88 212 TRP A CA 1
ATOM 1562 C C . TRP A 1 212 ? 1.736 5.842 -24.002 1.00 70.88 212 TRP A C 1
ATOM 1564 O O . TRP A 1 212 ? 2.329 6.155 -25.035 1.00 70.88 212 TRP A O 1
ATOM 1574 N N . LEU A 1 213 ? 1.851 6.547 -22.874 1.00 70.12 213 LEU A N 1
ATOM 1575 C CA . LEU A 1 213 ? 2.575 7.813 -22.772 1.00 70.12 213 LEU A CA 1
ATOM 1576 C C . LEU A 1 213 ? 4.101 7.647 -22.863 1.00 70.12 213 LEU A C 1
ATOM 1578 O O . LEU A 1 213 ? 4.746 8.428 -23.553 1.00 70.12 213 LEU A O 1
ATOM 1582 N N . THR A 1 214 ? 4.677 6.612 -22.248 1.00 68.50 214 THR A N 1
ATOM 1583 C CA . THR A 1 214 ? 6.115 6.276 -22.268 1.00 68.50 214 THR A CA 1
ATOM 1584 C C . THR A 1 214 ? 6.626 5.916 -23.665 1.00 68.50 214 THR A C 1
ATOM 1586 O O . THR A 1 214 ? 7.820 5.957 -23.929 1.00 68.50 214 THR A O 1
ATOM 1589 N N . ARG A 1 215 ? 5.739 5.577 -24.608 1.00 63.09 215 ARG A N 1
ATOM 1590 C CA . ARG A 1 215 ? 6.128 5.405 -26.019 1.00 63.09 215 ARG A CA 1
ATOM 1591 C C . ARG A 1 215 ? 6.261 6.733 -26.778 1.00 63.09 215 ARG A C 1
ATOM 1593 O O . ARG A 1 215 ? 6.776 6.730 -27.890 1.00 63.09 215 ARG A O 1
ATOM 1600 N N . VAL A 1 216 ? 5.780 7.844 -26.209 1.00 59.97 216 VAL A N 1
ATOM 1601 C CA . VAL A 1 216 ? 5.809 9.200 -26.799 1.00 59.97 216 VAL A CA 1
ATOM 1602 C C . VAL A 1 216 ? 6.717 10.149 -26.000 1.00 59.97 216 VAL A C 1
ATOM 1604 O O . VAL A 1 216 ? 7.321 11.050 -26.572 1.00 59.97 216 VAL A O 1
ATOM 1607 N N . TRP A 1 217 ? 6.818 9.943 -24.687 1.00 58.88 217 TRP A N 1
ATOM 1608 C CA . TRP A 1 217 ? 7.603 10.713 -23.719 1.00 58.88 217 TRP A CA 1
ATOM 1609 C C . TRP A 1 217 ? 8.603 9.804 -22.984 1.00 58.88 217 TRP A C 1
ATOM 1611 O O . TRP A 1 217 ? 8.489 8.587 -23.054 1.00 58.88 217 TRP A O 1
ATOM 1621 N N . MET A 1 218 ? 9.565 10.388 -22.260 1.00 62.41 218 MET A N 1
ATOM 1622 C CA . MET A 1 218 ? 10.517 9.663 -21.393 1.00 62.41 218 MET A CA 1
ATOM 1623 C C . MET A 1 218 ? 9.817 8.679 -20.431 1.00 62.41 218 MET A C 1
ATOM 1625 O O . MET A 1 218 ? 8.628 8.818 -20.146 1.00 62.41 218 MET A O 1
ATOM 1629 N N . GLU A 1 219 ? 10.554 7.702 -19.894 1.00 64.19 219 GLU A N 1
ATOM 1630 C CA . GLU A 1 219 ? 10.051 6.741 -18.900 1.00 64.19 219 GLU A CA 1
ATOM 1631 C C . GLU A 1 219 ? 9.499 7.455 -17.652 1.00 64.19 219 GLU A C 1
ATOM 1633 O O . GLU A 1 219 ? 10.245 7.942 -16.803 1.00 64.19 219 GLU A O 1
ATOM 1638 N N . VAL A 1 220 ? 8.167 7.544 -17.556 1.00 69.69 220 VAL A N 1
ATOM 1639 C CA . VAL A 1 220 ? 7.446 8.095 -16.401 1.00 69.69 220 VAL A CA 1
ATOM 1640 C C . VAL A 1 220 ? 6.911 6.950 -15.547 1.00 69.69 220 VAL A C 1
ATOM 1642 O O . VAL A 1 220 ? 6.379 5.968 -16.060 1.00 69.69 220 VAL A O 1
ATOM 1645 N N . SER A 1 221 ? 7.024 7.101 -14.231 1.00 77.62 221 SER A N 1
ATOM 1646 C CA . SER A 1 221 ? 6.581 6.110 -13.258 1.00 77.62 221 SER A CA 1
ATOM 1647 C C . SER A 1 221 ? 5.082 6.166 -12.957 1.00 77.62 221 SER A C 1
ATOM 1649 O O . SER A 1 221 ? 4.487 7.249 -12.895 1.00 77.62 221 SER A O 1
ATOM 1651 N N . THR A 1 222 ? 4.473 5.000 -12.715 1.00 76.88 222 THR A N 1
ATOM 1652 C CA . THR A 1 222 ? 3.028 4.878 -12.489 1.00 76.88 222 THR A CA 1
ATOM 1653 C C . THR A 1 222 ? 2.557 5.609 -11.246 1.00 76.88 222 THR A C 1
ATOM 1655 O O . THR A 1 222 ? 1.568 6.343 -11.313 1.00 76.88 222 THR A O 1
ATOM 1658 N N . GLY A 1 223 ? 3.297 5.501 -10.143 1.00 75.38 223 GLY A N 1
ATOM 1659 C CA . GLY A 1 223 ? 2.958 6.190 -8.898 1.00 75.38 223 GLY A CA 1
ATOM 1660 C C . GLY A 1 223 ? 3.037 7.718 -9.001 1.00 75.38 223 GLY A C 1
ATOM 1661 O O . GLY A 1 223 ? 2.246 8.419 -8.371 1.00 75.38 223 GLY A O 1
ATOM 1662 N N . SER A 1 224 ? 3.930 8.267 -9.832 1.00 77.38 224 SER A N 1
ATOM 1663 C CA . SER A 1 224 ? 4.030 9.721 -10.030 1.00 77.38 224 SER A CA 1
ATOM 1664 C C . SER A 1 224 ? 2.803 10.297 -10.738 1.00 77.38 224 SER A C 1
ATOM 1666 O O . SER A 1 224 ? 2.281 11.332 -10.325 1.00 77.38 224 SER A O 1
ATOM 1668 N N . VAL A 1 225 ? 2.308 9.622 -11.778 1.00 76.56 225 VAL A N 1
ATOM 1669 C CA . VAL A 1 225 ? 1.122 10.067 -12.527 1.00 76.56 225 VAL A CA 1
ATOM 1670 C C . VAL A 1 225 ? -0.141 9.929 -11.683 1.00 76.56 225 VAL A C 1
ATOM 1672 O O . VAL A 1 225 ? -0.955 10.855 -11.644 1.00 76.56 225 VAL A O 1
ATOM 1675 N N . THR A 1 226 ? -0.297 8.814 -10.960 1.00 75.50 226 THR A N 1
ATOM 1676 C CA . THR A 1 226 ? -1.451 8.629 -10.067 1.00 75.50 226 THR A CA 1
ATOM 1677 C C . THR A 1 226 ? -1.460 9.669 -8.952 1.00 75.50 226 THR A C 1
ATOM 1679 O O . THR A 1 226 ? -2.526 10.187 -8.629 1.00 75.50 226 THR A O 1
ATOM 1682 N N . ALA A 1 227 ? -0.299 10.046 -8.410 1.00 76.00 227 ALA A N 1
ATOM 1683 C CA . ALA A 1 227 ? -0.191 11.120 -7.428 1.00 76.00 227 ALA A CA 1
ATOM 1684 C C . ALA A 1 227 ? -0.514 12.501 -8.022 1.00 76.00 227 ALA A C 1
ATOM 1686 O O . ALA A 1 227 ? -1.250 13.273 -7.406 1.00 76.00 227 ALA A O 1
ATOM 1687 N N . LEU A 1 228 ? -0.020 12.800 -9.230 1.00 79.56 228 LEU A N 1
ATOM 1688 C CA . LEU A 1 228 ? -0.254 14.078 -9.909 1.00 79.56 228 LEU A CA 1
ATOM 1689 C C . LEU A 1 228 ? -1.737 14.304 -10.227 1.00 79.56 228 LEU A C 1
ATOM 1691 O O . LEU A 1 228 ? -2.225 15.423 -10.107 1.00 79.56 228 LEU A O 1
ATOM 1695 N N . ILE A 1 229 ? -2.459 13.250 -10.610 1.00 77.00 229 ILE A N 1
ATOM 1696 C CA . ILE A 1 229 ? -3.903 13.309 -10.881 1.00 77.00 229 ILE A CA 1
ATOM 1697 C C . ILE A 1 229 ? -4.705 13.217 -9.575 1.00 77.00 229 ILE A C 1
ATOM 1699 O O . ILE A 1 229 ? -5.697 13.926 -9.386 1.00 77.00 229 ILE A O 1
ATOM 1703 N N . GLY A 1 230 ? -4.273 12.353 -8.657 1.00 71.94 230 GLY A N 1
ATOM 1704 C CA . GLY A 1 230 ? -4.964 12.065 -7.408 1.00 71.94 230 GLY A CA 1
ATOM 1705 C C . GLY A 1 230 ? -4.966 13.239 -6.430 1.00 71.94 230 GLY A C 1
ATOM 1706 O O . GLY A 1 230 ? -6.008 13.546 -5.852 1.00 71.94 230 GLY A O 1
ATOM 1707 N N . ALA A 1 231 ? -3.846 13.943 -6.256 1.00 76.94 231 ALA A N 1
ATOM 1708 C CA . ALA A 1 231 ? -3.762 15.030 -5.280 1.00 76.94 231 ALA A CA 1
ATOM 1709 C C . ALA A 1 231 ? -4.731 16.200 -5.579 1.00 76.94 231 ALA A C 1
ATOM 1711 O O . ALA A 1 231 ? -5.503 16.563 -4.682 1.00 76.94 231 ALA A O 1
ATOM 1712 N N . PRO A 1 232 ? -4.801 16.757 -6.809 1.00 79.38 232 PRO A N 1
ATOM 1713 C CA . PRO A 1 232 ? -5.766 17.807 -7.148 1.00 79.38 232 PRO A CA 1
ATOM 1714 C C . PRO A 1 232 ? -7.218 17.338 -7.041 1.00 79.38 232 PRO A C 1
ATOM 1716 O O . PRO A 1 232 ? -8.075 18.065 -6.535 1.00 79.38 232 PRO A O 1
ATOM 1719 N N . LEU A 1 233 ? -7.502 16.107 -7.479 1.00 75.62 233 LEU A N 1
ATOM 1720 C CA . LEU A 1 233 ? -8.848 15.540 -7.431 1.00 75.62 233 LEU A CA 1
ATOM 1721 C C . LEU A 1 233 ? -9.341 15.398 -5.981 1.00 75.62 233 LEU A C 1
ATOM 1723 O O . LEU A 1 233 ? -10.507 15.673 -5.692 1.00 75.62 233 LEU A O 1
ATOM 1727 N N . LEU A 1 234 ? -8.454 15.030 -5.051 1.00 72.31 234 LEU A N 1
ATOM 1728 C CA . LEU A 1 234 ? -8.788 14.884 -3.635 1.00 72.31 234 LEU A CA 1
ATOM 1729 C C . LEU A 1 234 ? -9.055 16.249 -3.000 1.00 72.31 234 LEU A C 1
ATOM 1731 O O . LEU A 1 234 ? -10.043 16.409 -2.283 1.00 72.31 234 LEU A O 1
ATOM 1735 N N . LEU A 1 235 ? -8.214 17.242 -3.306 1.00 76.06 235 LEU A N 1
ATOM 1736 C CA . LEU A 1 235 ? -8.408 18.629 -2.878 1.00 76.06 235 LEU A CA 1
ATOM 1737 C C . LEU A 1 235 ? -9.743 19.197 -3.363 1.00 76.06 235 LEU A C 1
ATOM 1739 O O . LEU A 1 235 ? -10.441 19.864 -2.601 1.00 76.06 235 LEU A O 1
ATOM 1743 N N . TRP A 1 236 ? -10.145 18.876 -4.592 1.00 78.62 236 TRP A N 1
ATOM 1744 C CA . TRP A 1 236 ? -11.437 19.283 -5.139 1.00 78.62 236 TRP A CA 1
ATOM 1745 C C . TRP A 1 236 ? -12.632 18.562 -4.494 1.00 78.62 236 TRP A C 1
ATOM 1747 O O . TRP A 1 236 ? -13.714 19.138 -4.350 1.00 78.62 236 TRP A O 1
ATOM 1757 N N . LEU A 1 237 ? -12.454 17.306 -4.083 1.00 68.50 237 LEU A N 1
ATOM 1758 C CA . LEU A 1 237 ? -13.515 16.487 -3.497 1.00 68.50 237 LEU A CA 1
ATOM 1759 C C . LEU A 1 237 ? -13.677 16.715 -1.983 1.00 68.50 237 LEU A C 1
ATOM 1761 O O . LEU A 1 237 ? -14.778 16.551 -1.458 1.00 68.50 237 LEU A O 1
ATOM 1765 N N . LEU A 1 238 ? -12.626 17.166 -1.289 1.00 69.44 238 LEU A N 1
ATOM 1766 C CA . LEU A 1 238 ? -12.609 17.479 0.148 1.00 69.44 238 LEU A CA 1
ATOM 1767 C C . LEU A 1 238 ? -13.773 18.381 0.614 1.00 69.44 238 LEU A C 1
ATOM 1769 O O . LEU A 1 238 ? -14.450 18.011 1.577 1.00 69.44 238 LEU A O 1
ATOM 1773 N N . PRO A 1 239 ? -14.087 19.508 -0.057 1.00 70.56 239 PRO A N 1
ATOM 1774 C CA . PRO A 1 239 ? -15.239 20.343 0.289 1.00 70.56 239 PRO A CA 1
ATOM 1775 C C . PRO A 1 239 ? -16.580 19.605 0.191 1.00 70.56 239 PRO A C 1
ATOM 1777 O O . PRO A 1 239 ? -17.487 19.858 0.980 1.00 70.56 239 PRO A O 1
ATOM 1780 N N . ARG A 1 240 ? -16.704 18.659 -0.748 1.00 63.78 240 ARG A N 1
ATOM 1781 C CA . ARG A 1 240 ? -17.937 17.893 -0.997 1.00 63.78 240 ARG A CA 1
ATOM 1782 C C . ARG A 1 240 ? -18.136 16.754 0.004 1.00 63.78 240 ARG A C 1
ATOM 1784 O O . ARG A 1 240 ? -19.252 16.282 0.184 1.00 63.78 240 ARG A O 1
ATOM 1791 N N . LEU A 1 241 ? -17.073 16.337 0.693 1.00 58.38 241 LEU A N 1
ATOM 1792 C CA . LEU A 1 241 ? -17.131 15.332 1.759 1.00 58.38 241 LEU A CA 1
ATOM 1793 C C . LEU A 1 241 ? -17.716 15.883 3.068 1.00 58.38 241 LEU A C 1
ATOM 1795 O O . LEU A 1 241 ? -18.145 15.101 3.917 1.00 58.38 241 LEU A O 1
ATOM 1799 N N . LYS A 1 242 ? -17.768 17.214 3.229 1.00 46.91 242 LYS A N 1
ATOM 1800 C CA . LYS A 1 242 ? -18.233 17.886 4.452 1.00 46.91 242 LYS A CA 1
ATOM 1801 C C . LYS A 1 242 ? -19.750 17.826 4.682 1.00 46.91 242 LYS A C 1
ATOM 1803 O O . LYS A 1 242 ? -20.183 18.226 5.755 1.00 46.91 242 LYS A O 1
ATOM 1808 N N . SER A 1 243 ? -20.554 17.284 3.758 1.00 39.69 243 SER A N 1
ATOM 1809 C CA . SER A 1 243 ? -22.009 17.121 3.959 1.00 39.69 243 SER A CA 1
ATOM 1810 C C . SER A 1 243 ? -22.415 15.788 4.613 1.00 39.69 243 SER A C 1
ATOM 1812 O O . SER A 1 243 ? -23.574 15.381 4.527 1.00 39.69 243 SER A O 1
ATOM 1814 N N . MET A 1 244 ? -21.489 15.071 5.255 1.00 47.81 244 MET A N 1
ATOM 1815 C CA . MET A 1 244 ? -21.827 13.887 6.055 1.00 47.81 244 MET A CA 1
ATOM 1816 C C . MET A 1 244 ? -22.318 14.304 7.445 1.00 47.81 244 MET A C 1
ATOM 1818 O O . MET A 1 244 ? -21.643 14.069 8.444 1.00 47.81 244 MET A O 1
ATOM 1822 N N . SER A 1 245 ? -23.496 14.924 7.503 1.00 35.31 245 SER A N 1
ATOM 1823 C CA . SER A 1 245 ? -24.286 14.928 8.735 1.00 35.31 245 SER A CA 1
ATOM 1824 C C . SER A 1 245 ? -24.671 13.491 9.086 1.00 35.31 245 SER A C 1
ATOM 1826 O O . SER A 1 245 ? -24.809 12.640 8.200 1.00 35.31 245 SER A O 1
ATOM 1828 N N . ALA A 1 246 ? -24.785 13.220 10.388 1.00 45.72 246 ALA A N 1
ATOM 1829 C CA . ALA A 1 246 ? -25.253 11.948 10.924 1.00 45.72 246 ALA A CA 1
ATOM 1830 C C . ALA A 1 246 ? -26.518 11.475 10.177 1.00 45.72 246 ALA A C 1
ATOM 1832 O O . ALA A 1 246 ? -27.315 12.320 9.766 1.00 45.72 246 ALA A O 1
ATOM 1833 N N . PRO A 1 247 ? -26.709 10.159 9.963 1.00 50.69 247 PRO A N 1
ATOM 1834 C CA . PRO A 1 247 ? -27.926 9.664 9.333 1.00 50.69 247 PRO A CA 1
ATOM 1835 C C . PRO A 1 247 ? -29.131 10.170 10.128 1.00 50.69 247 PRO A C 1
ATOM 1837 O O . PRO A 1 247 ? -29.176 9.966 11.341 1.00 50.69 247 PRO A O 1
ATOM 1840 N N . ASP A 1 248 ? -30.085 10.823 9.463 1.00 42.41 248 ASP A N 1
ATOM 1841 C CA . ASP A 1 248 ? -31.336 11.214 10.107 1.00 42.41 248 ASP A CA 1
ATOM 1842 C C . ASP A 1 248 ? -32.000 9.967 10.692 1.00 42.41 248 ASP A C 1
ATOM 1844 O O . ASP A 1 248 ? -32.399 9.049 9.972 1.00 42.41 248 ASP A O 1
ATOM 1848 N N . MET A 1 249 ? -32.141 9.951 12.016 1.00 54.81 249 MET A N 1
ATOM 1849 C CA . MET A 1 249 ? -32.766 8.859 12.769 1.00 54.81 249 MET A CA 1
ATOM 1850 C C . MET A 1 249 ? -34.271 8.723 12.457 1.00 54.81 249 MET A C 1
ATOM 1852 O O . MET A 1 249 ? -34.898 7.742 12.841 1.00 54.81 249 MET A O 1
ATOM 1856 N N . ASN A 1 250 ? -34.822 9.685 11.706 1.00 47.41 250 ASN A N 1
ATOM 1857 C CA . ASN A 1 250 ? -36.208 9.751 11.241 1.00 47.41 250 ASN A CA 1
ATOM 1858 C C . ASN A 1 250 ? -36.392 9.298 9.781 1.00 47.41 250 ASN A C 1
ATOM 1860 O O . ASN A 1 250 ? -37.477 9.468 9.221 1.00 47.41 250 ASN A O 1
ATOM 1864 N N . ALA A 1 251 ? -35.362 8.748 9.127 1.00 50.88 251 ALA A N 1
ATOM 1865 C CA . ALA A 1 251 ? -35.519 8.194 7.789 1.00 50.88 251 ALA A CA 1
ATOM 1866 C C . ALA A 1 251 ? -36.427 6.956 7.854 1.00 50.88 251 ALA A C 1
ATOM 1868 O O . ALA A 1 251 ? -36.005 5.878 8.265 1.00 50.88 251 ALA A O 1
ATOM 1869 N N . SER A 1 252 ? -37.688 7.140 7.450 1.00 45.53 252 SER A N 1
ATOM 1870 C CA . SER A 1 252 ? -38.700 6.091 7.330 1.00 45.53 252 SER A CA 1
ATOM 1871 C C . SER A 1 252 ? -38.122 4.823 6.706 1.00 45.53 252 SER A C 1
ATOM 1873 O O . SER A 1 252 ? -37.398 4.911 5.711 1.00 45.53 252 SER A O 1
ATOM 1875 N N . ASP A 1 253 ? -38.516 3.684 7.267 1.00 47.50 253 ASP A N 1
ATOM 1876 C CA . ASP A 1 253 ? -38.092 2.307 7.008 1.00 47.50 253 ASP A CA 1
ATOM 1877 C C . ASP A 1 253 ? -38.299 1.836 5.549 1.00 47.50 253 ASP A C 1
ATOM 1879 O O . ASP A 1 253 ? -39.029 0.898 5.236 1.00 47.50 253 ASP A O 1
ATOM 1883 N N . ARG A 1 254 ? -37.653 2.498 4.588 1.00 47.12 254 ARG A N 1
ATOM 1884 C CA . ARG A 1 254 ? -37.512 2.016 3.215 1.00 47.12 254 ARG A CA 1
ATOM 1885 C C . ARG A 1 254 ? -36.163 1.323 3.101 1.00 47.12 254 ARG A C 1
ATOM 1887 O O . ARG A 1 254 ? -35.238 1.836 2.478 1.00 47.12 254 ARG A O 1
ATOM 1894 N N . VAL A 1 255 ? -36.074 0.100 3.626 1.00 51.84 255 VAL A N 1
ATOM 1895 C CA . VAL A 1 255 ? -34.974 -0.860 3.365 1.00 51.84 255 VAL A CA 1
ATOM 1896 C C . VAL A 1 255 ? -35.061 -1.405 1.918 1.00 51.84 255 VAL A C 1
ATOM 1898 O O . VAL A 1 255 ? -34.804 -2.571 1.623 1.00 51.84 255 VAL A O 1
ATOM 1901 N N . ALA A 1 256 ? -35.467 -0.561 0.968 1.00 46.09 256 ALA A N 1
ATOM 1902 C CA . ALA A 1 256 ? -35.785 -0.959 -0.390 1.00 46.09 256 ALA A CA 1
ATOM 1903 C C . ALA A 1 256 ? -34.501 -1.238 -1.196 1.00 46.09 256 ALA A C 1
ATOM 1905 O O . ALA A 1 256 ? -33.691 -0.354 -1.454 1.00 46.09 256 ALA A O 1
ATOM 1906 N N . ALA A 1 257 ? -34.347 -2.494 -1.625 1.00 49.88 257 ALA A N 1
ATOM 1907 C CA . ALA A 1 257 ? -33.524 -2.935 -2.758 1.00 49.88 257 ALA A CA 1
ATOM 1908 C C . ALA A 1 257 ? -31.989 -2.725 -2.709 1.00 49.88 257 ALA A C 1
ATOM 1910 O O . ALA A 1 257 ? -31.330 -2.801 -3.748 1.00 49.88 257 ALA A O 1
ATOM 1911 N N . GLU A 1 258 ? -31.379 -2.549 -1.534 1.00 51.97 258 GLU A N 1
ATOM 1912 C CA . GLU A 1 258 ? -29.923 -2.332 -1.422 1.00 51.97 258 GLU A CA 1
ATOM 1913 C C . GLU A 1 258 ? -29.091 -3.576 -1.825 1.00 51.97 258 GLU A C 1
ATOM 1915 O O . GLU A 1 258 ? -28.096 -3.462 -2.540 1.00 51.97 258 GLU A O 1
ATOM 1920 N N . ARG A 1 259 ? -29.528 -4.796 -1.458 1.00 51.59 259 ARG A N 1
ATOM 1921 C CA . ARG A 1 259 ? -28.815 -6.053 -1.794 1.00 51.59 259 ARG A CA 1
ATOM 1922 C C . ARG A 1 259 ? -28.701 -6.310 -3.301 1.00 51.59 259 ARG A C 1
ATOM 1924 O O . ARG A 1 259 ? -27.696 -6.862 -3.741 1.00 51.59 259 ARG A O 1
ATOM 1931 N N . ARG A 1 260 ? -29.718 -5.927 -4.083 1.00 53.09 260 ARG A N 1
ATOM 1932 C CA . ARG A 1 260 ? -29.781 -6.203 -5.529 1.00 53.09 260 ARG A CA 1
ATOM 1933 C C . ARG A 1 260 ? -28.888 -5.249 -6.323 1.00 53.09 260 ARG A C 1
ATOM 1935 O O . ARG A 1 260 ? -28.212 -5.689 -7.244 1.00 53.09 260 ARG A O 1
ATOM 1942 N N . HIS A 1 261 ? -28.814 -3.985 -5.903 1.00 58.59 261 HIS A N 1
ATOM 1943 C CA . HIS A 1 261 ? -27.933 -2.996 -6.522 1.00 58.59 261 HIS A CA 1
ATOM 1944 C C . HIS A 1 261 ? -26.460 -3.260 -6.208 1.00 58.59 261 HIS A C 1
ATOM 1946 O O . HIS A 1 261 ? -25.641 -3.130 -7.102 1.00 58.59 261 HIS A O 1
ATOM 1952 N N . VAL A 1 262 ? -26.101 -3.707 -4.997 1.00 57.06 262 VAL A N 1
ATOM 1953 C CA . VAL A 1 262 ? -24.696 -4.036 -4.675 1.00 57.06 262 VAL A CA 1
ATOM 1954 C C . VAL A 1 262 ? -24.179 -5.204 -5.516 1.00 57.06 262 VAL A C 1
ATOM 1956 O O . VAL A 1 262 ? -23.088 -5.107 -6.066 1.00 57.06 262 VAL A O 1
ATOM 1959 N N . LEU A 1 263 ? -24.961 -6.281 -5.656 1.00 63.75 263 LEU A N 1
ATOM 1960 C CA . LEU A 1 263 ? -24.612 -7.391 -6.549 1.00 63.75 263 LEU A CA 1
ATOM 1961 C C . LEU A 1 263 ? -24.536 -6.919 -8.004 1.00 63.75 263 LEU A C 1
ATOM 1963 O O . LEU A 1 263 ? -23.579 -7.256 -8.685 1.00 63.75 263 LEU A O 1
ATOM 1967 N N . ALA A 1 264 ? -25.476 -6.086 -8.458 1.00 66.31 264 ALA A N 1
ATOM 1968 C CA . ALA A 1 264 ? -25.438 -5.518 -9.803 1.00 66.31 264 ALA A CA 1
ATOM 1969 C C . ALA A 1 264 ? -24.214 -4.614 -10.035 1.00 66.31 264 ALA A C 1
ATOM 1971 O O . ALA A 1 264 ? -23.596 -4.724 -11.082 1.00 66.31 264 ALA A O 1
ATOM 1972 N N . PHE A 1 265 ? -23.812 -3.777 -9.074 1.00 63.53 265 PHE A N 1
ATOM 1973 C CA . PHE A 1 265 ? -22.613 -2.934 -9.169 1.00 63.53 265 PHE A CA 1
ATOM 1974 C C . PHE A 1 265 ? -21.319 -3.739 -9.054 1.00 63.53 265 PHE A C 1
ATOM 1976 O O . PHE A 1 265 ? -20.353 -3.413 -9.731 1.00 63.53 265 PHE A O 1
ATOM 1983 N N . ALA A 1 266 ? -21.285 -4.794 -8.238 1.00 63.81 266 ALA A N 1
ATOM 1984 C CA . ALA A 1 266 ? -20.138 -5.695 -8.157 1.00 63.81 266 ALA A CA 1
ATOM 1985 C C . ALA A 1 266 ? -19.989 -6.520 -9.442 1.00 63.81 266 ALA A C 1
ATOM 1987 O O . ALA A 1 266 ? -18.884 -6.649 -9.956 1.00 63.81 266 ALA A O 1
ATOM 1988 N N . VAL A 1 267 ? -21.098 -7.016 -10.000 1.00 68.62 267 VAL A N 1
ATOM 1989 C CA . VAL A 1 267 ? -21.125 -7.696 -11.302 1.00 68.62 267 VAL A CA 1
ATOM 1990 C C . VAL A 1 267 ? -20.789 -6.721 -12.424 1.00 68.62 267 VAL A C 1
ATOM 1992 O O . VAL A 1 267 ? -20.004 -7.073 -13.288 1.00 68.62 267 VAL A O 1
ATOM 1995 N N . ALA A 1 268 ? -21.306 -5.491 -12.403 1.00 69.25 268 ALA A N 1
ATOM 1996 C CA . ALA A 1 268 ? -20.981 -4.471 -13.396 1.00 69.25 268 ALA A CA 1
ATOM 1997 C C . ALA A 1 268 ? -19.513 -4.041 -13.302 1.00 69.25 268 ALA A C 1
ATOM 1999 O O . ALA A 1 268 ? -18.848 -3.960 -14.324 1.00 69.25 268 ALA A O 1
ATOM 2000 N N . GLY A 1 269 ? -18.981 -3.826 -12.097 1.00 65.00 269 GLY A N 1
ATOM 2001 C CA . GLY A 1 269 ? -17.567 -3.525 -11.873 1.00 65.00 269 GLY A CA 1
ATOM 2002 C C . GLY A 1 269 ? -16.662 -4.685 -12.284 1.00 65.00 269 GLY A C 1
ATOM 2003 O O . GLY A 1 269 ? -15.659 -4.466 -12.954 1.00 65.00 269 GLY A O 1
ATOM 2004 N N . GLY A 1 270 ? -17.050 -5.922 -11.964 1.00 66.31 270 GLY A N 1
ATOM 2005 C CA . GLY A 1 270 ? -16.370 -7.136 -12.414 1.00 66.31 270 GLY A CA 1
ATOM 2006 C C . GLY A 1 270 ? -16.424 -7.314 -13.933 1.00 66.31 270 GLY A C 1
ATOM 2007 O O . GLY A 1 270 ? -15.409 -7.607 -14.550 1.00 66.31 270 GLY A O 1
ATOM 2008 N N . ALA A 1 271 ? -17.574 -7.068 -14.559 1.00 69.50 271 ALA A N 1
ATOM 2009 C CA . ALA A 1 271 ? -17.736 -7.103 -16.009 1.00 69.50 271 ALA A CA 1
ATOM 2010 C C . ALA A 1 271 ? -16.915 -6.004 -16.690 1.00 69.50 271 ALA A C 1
ATOM 2012 O O . ALA A 1 271 ? -16.303 -6.254 -17.721 1.00 69.50 271 ALA A O 1
ATOM 2013 N N . LEU A 1 272 ? -16.847 -4.813 -16.096 1.00 70.75 272 LEU A N 1
ATOM 2014 C CA . LEU A 1 272 ? -16.049 -3.700 -16.598 1.00 70.75 272 LEU A CA 1
ATOM 2015 C C . LEU A 1 272 ? -14.550 -3.980 -16.443 1.00 70.75 272 LEU A C 1
ATOM 2017 O O . LEU A 1 272 ? -13.796 -3.680 -17.358 1.00 70.75 272 LEU A O 1
ATOM 2021 N N . LEU A 1 273 ? -14.130 -4.642 -15.360 1.00 65.25 273 LEU A N 1
ATOM 2022 C CA . LEU A 1 273 ? -12.772 -5.168 -15.185 1.00 65.25 273 LEU A CA 1
ATOM 2023 C C . LEU A 1 273 ? -12.429 -6.264 -16.200 1.00 65.25 273 LEU A C 1
ATOM 2025 O O . LEU A 1 273 ? -11.327 -6.263 -16.741 1.00 65.25 273 LEU A O 1
ATOM 2029 N N . LEU A 1 274 ? -13.351 -7.185 -16.482 1.00 70.19 274 LEU A N 1
ATOM 2030 C CA . LEU A 1 274 ? -13.158 -8.233 -17.488 1.00 70.19 274 LEU A CA 1
ATOM 2031 C C . LEU A 1 274 ? -13.083 -7.644 -18.899 1.00 70.19 274 LEU A C 1
ATOM 2033 O O . LEU A 1 274 ? -12.196 -8.011 -19.664 1.00 70.19 274 LEU A O 1
ATOM 2037 N N . LEU A 1 275 ? -13.962 -6.692 -19.221 1.00 71.38 275 LEU A N 1
ATOM 2038 C CA . LEU A 1 275 ? -13.956 -5.967 -20.490 1.00 71.38 275 LEU A CA 1
ATOM 2039 C C . LEU A 1 275 ? -12.661 -5.164 -20.649 1.00 71.38 275 LEU A C 1
ATOM 2041 O O . LEU A 1 275 ? -12.017 -5.233 -21.687 1.00 71.38 275 LEU A O 1
ATOM 2045 N N . ALA A 1 276 ? -12.252 -4.451 -19.602 1.00 65.00 276 ALA A N 1
ATOM 2046 C CA . ALA A 1 276 ? -10.986 -3.736 -19.539 1.00 65.00 276 ALA A CA 1
ATOM 2047 C C . ALA A 1 276 ? -9.803 -4.682 -19.788 1.00 65.00 276 ALA A C 1
ATOM 2049 O O . ALA A 1 276 ? -9.008 -4.452 -20.696 1.00 65.00 276 ALA A O 1
ATOM 2050 N N . THR A 1 277 ? -9.740 -5.791 -19.049 1.00 65.88 277 THR A N 1
ATOM 2051 C CA . THR A 1 277 ? -8.707 -6.827 -19.196 1.00 65.88 277 THR A CA 1
ATOM 2052 C C . THR A 1 277 ? -8.657 -7.360 -20.627 1.00 65.88 277 THR A C 1
ATOM 2054 O O . THR A 1 277 ? -7.579 -7.437 -21.211 1.00 65.88 277 THR A O 1
ATOM 2057 N N . TRP A 1 278 ? -9.815 -7.659 -21.223 1.00 70.69 278 TRP A N 1
ATOM 2058 C CA . TRP A 1 278 ? -9.916 -8.078 -22.620 1.00 70.69 278 TRP A CA 1
ATOM 2059 C C . TRP A 1 278 ? -9.365 -7.007 -23.568 1.00 70.69 278 TRP A C 1
ATOM 2061 O O . TRP A 1 278 ? -8.512 -7.308 -24.397 1.00 70.69 278 TRP A O 1
ATOM 2071 N N . VAL A 1 279 ? -9.739 -5.737 -23.384 1.00 67.62 279 VAL A N 1
ATOM 2072 C CA . VAL A 1 279 ? -9.230 -4.631 -24.207 1.00 67.62 279 VAL A CA 1
ATOM 2073 C C . VAL A 1 279 ? -7.708 -4.482 -24.098 1.00 67.62 279 VAL A C 1
ATOM 2075 O O . VAL A 1 279 ? -7.075 -4.360 -25.136 1.00 67.62 279 VAL A O 1
ATOM 2078 N N . ALA A 1 280 ? -7.069 -4.546 -22.922 1.00 60.84 280 ALA A N 1
ATOM 2079 C CA . ALA A 1 280 ? -5.593 -4.444 -22.874 1.00 60.84 280 ALA A CA 1
ATOM 2080 C C . ALA A 1 280 ? -4.865 -5.661 -23.455 1.00 60.84 280 ALA A C 1
ATOM 2082 O O . ALA A 1 280 ? -3.730 -5.544 -23.924 1.00 60.84 280 ALA A O 1
ATOM 2083 N N . LEU A 1 281 ? -5.483 -6.839 -23.421 1.00 61.97 281 LEU A N 1
ATOM 2084 C CA . LEU A 1 281 ? -4.899 -8.031 -24.029 1.00 61.97 281 LEU A CA 1
ATOM 2085 C C . LEU A 1 281 ? -5.008 -7.979 -25.553 1.00 61.97 281 LEU A C 1
ATOM 2087 O O . LEU A 1 281 ? -4.043 -8.297 -26.242 1.00 61.97 281 LEU A O 1
ATOM 2091 N N . SER A 1 282 ? -6.155 -7.537 -26.064 1.00 60.34 282 SER A N 1
ATOM 2092 C CA . SER A 1 282 ? -6.487 -7.571 -27.488 1.00 60.34 282 SER A CA 1
ATOM 2093 C C . SER A 1 282 ? -6.098 -6.303 -28.240 1.00 60.34 282 SER A C 1
ATOM 2095 O O . SER A 1 282 ? -5.871 -6.359 -29.441 1.00 60.34 282 SER A O 1
ATOM 2097 N N . PHE A 1 283 ? -6.019 -5.151 -27.580 1.00 60.28 283 PHE A N 1
ATOM 2098 C CA . PHE A 1 283 ? -5.725 -3.876 -28.224 1.00 60.28 283 PHE A CA 1
ATOM 2099 C C . PHE A 1 283 ? -4.255 -3.511 -28.031 1.00 60.28 283 PHE A C 1
ATOM 2101 O O . PHE A 1 283 ? -3.720 -3.497 -26.920 1.00 60.28 283 PHE A O 1
ATOM 2108 N N . GLY A 1 284 ? -3.555 -3.259 -29.130 1.00 57.62 284 GLY A N 1
ATOM 2109 C CA . GLY A 1 284 ? -2.143 -2.921 -29.135 1.00 57.62 284 GLY A CA 1
ATOM 2110 C C . GLY A 1 284 ? -1.821 -1.905 -30.213 1.00 57.62 284 GLY A C 1
ATOM 2111 O O . GLY A 1 284 ? -2.630 -1.592 -31.083 1.00 57.62 284 GLY A O 1
ATOM 2112 N N . ARG A 1 285 ? -0.607 -1.369 -30.154 1.00 54.19 285 ARG A N 1
ATOM 2113 C CA . ARG A 1 285 ? -0.067 -0.566 -31.241 1.00 54.19 285 ARG A CA 1
ATOM 2114 C C . ARG A 1 285 ? 1.225 -1.205 -31.715 1.00 54.19 285 ARG A C 1
ATOM 2116 O O . ARG A 1 285 ? 2.142 -1.386 -30.907 1.00 54.19 285 ARG A O 1
ATOM 2123 N N . ASP A 1 286 ? 1.240 -1.545 -32.993 1.00 58.38 286 ASP A N 1
ATOM 2124 C CA . ASP A 1 286 ? 2.367 -2.131 -33.706 1.00 58.38 286 ASP A CA 1
ATOM 2125 C C . ASP A 1 286 ? 3.093 -1.048 -34.532 1.00 58.38 286 ASP A C 1
ATOM 2127 O O . ASP A 1 286 ? 2.640 0.103 -34.592 1.00 58.38 286 ASP A O 1
ATOM 2131 N N . ALA A 1 287 ? 4.207 -1.390 -35.182 1.00 58.28 287 ALA A N 1
ATOM 2132 C CA . ALA A 1 287 ? 5.030 -0.463 -35.969 1.00 58.28 287 ALA A CA 1
ATOM 2133 C C . ALA A 1 287 ? 4.260 0.269 -37.093 1.00 58.28 287 ALA A C 1
ATOM 2135 O O . ALA A 1 287 ? 4.714 1.300 -37.586 1.00 58.28 287 ALA A O 1
ATOM 2136 N N . HIS A 1 288 ? 3.091 -0.237 -37.500 1.00 50.94 288 HIS A N 1
ATOM 2137 C CA . HIS A 1 288 ? 2.273 0.306 -38.593 1.00 50.94 288 HIS A CA 1
ATOM 2138 C C . HIS A 1 288 ? 0.960 0.961 -38.139 1.00 50.94 288 HIS A C 1
ATOM 2140 O O . HIS A 1 288 ? 0.200 1.449 -38.972 1.00 50.94 288 HIS A O 1
ATOM 2146 N N . GLY A 1 289 ? 0.686 1.023 -36.831 1.00 62.69 289 GLY A N 1
ATOM 2147 C CA . GLY A 1 289 ? -0.511 1.676 -36.298 1.00 62.69 289 GLY A CA 1
ATOM 2148 C C . GLY A 1 289 ? -1.220 0.878 -35.211 1.00 62.69 289 GLY A C 1
ATOM 2149 O O . GLY A 1 289 ? -0.660 -0.031 -34.602 1.00 62.69 289 GLY A O 1
ATOM 2150 N N . TRP A 1 290 ? -2.456 1.279 -34.919 1.00 64.88 290 TRP A N 1
ATOM 2151 C CA . TRP A 1 290 ? -3.305 0.608 -33.936 1.00 64.88 290 TRP A CA 1
ATOM 2152 C C . TRP A 1 290 ? -3.820 -0.701 -34.513 1.00 64.88 290 TRP A C 1
ATOM 2154 O O . TRP A 1 290 ? -4.489 -0.700 -35.546 1.00 64.88 290 TRP A O 1
ATOM 2164 N N . THR A 1 291 ? -3.523 -1.805 -33.842 1.00 69.62 291 THR A N 1
ATOM 2165 C CA . THR A 1 291 ? -3.922 -3.134 -34.284 1.00 69.62 291 THR A CA 1
ATOM 2166 C C . THR A 1 291 ? -4.574 -3.884 -33.136 1.00 69.62 291 THR A C 1
ATOM 2168 O O . THR A 1 291 ? -4.124 -3.877 -31.987 1.00 69.62 291 THR A O 1
ATOM 2171 N N . TRP A 1 292 ? -5.683 -4.537 -33.457 1.00 70.31 292 TRP A N 1
ATOM 2172 C CA . TRP A 1 292 ? -6.247 -5.545 -32.579 1.00 70.31 292 TRP A CA 1
ATOM 2173 C C . TRP A 1 292 ? -5.417 -6.814 -32.768 1.00 70.31 292 TRP A C 1
ATOM 2175 O O . TRP A 1 292 ? -5.455 -7.434 -33.832 1.00 70.31 292 TRP A O 1
ATOM 2185 N N . ALA A 1 293 ? -4.623 -7.164 -31.758 1.00 65.44 293 ALA A N 1
ATOM 2186 C CA . ALA A 1 293 ? -3.886 -8.413 -31.725 1.00 65.44 293 ALA A CA 1
ATOM 2187 C C . ALA A 1 293 ? -4.902 -9.565 -31.753 1.00 65.44 293 ALA A C 1
ATOM 2189 O O . ALA A 1 293 ? -5.744 -9.692 -30.865 1.00 65.44 293 ALA A O 1
ATOM 2190 N N . SER A 1 294 ? -4.860 -10.375 -32.807 1.00 67.12 294 SER A N 1
ATOM 2191 C CA . SER A 1 294 ? -5.725 -11.541 -32.999 1.00 67.12 294 SER A CA 1
ATOM 2192 C C . SER A 1 294 ? -4.917 -12.681 -33.626 1.00 67.12 294 SER A C 1
ATOM 2194 O O . SER A 1 294 ? -3.966 -12.430 -34.365 1.00 67.12 294 SER A O 1
ATOM 2196 N N . GLY A 1 295 ? -5.250 -13.932 -33.291 1.00 70.81 295 GLY A N 1
ATOM 2197 C CA . GLY A 1 295 ? -4.514 -15.114 -33.764 1.00 70.81 295 GLY A CA 1
ATOM 2198 C C . GLY A 1 295 ? -3.122 -15.265 -33.132 1.00 70.81 295 GLY A C 1
ATOM 2199 O O . GLY A 1 295 ? -2.958 -15.055 -31.932 1.00 70.81 295 GLY A O 1
ATOM 2200 N N . THR A 1 296 ? -2.116 -15.601 -33.941 1.00 62.22 296 THR A N 1
ATOM 2201 C CA . THR A 1 296 ? -0.735 -15.902 -33.506 1.00 62.22 296 THR A CA 1
ATOM 2202 C C . THR A 1 296 ? -0.026 -14.719 -32.838 1.00 62.22 296 THR A C 1
ATOM 2204 O O . THR A 1 296 ? 0.727 -14.895 -31.887 1.00 62.22 296 THR A O 1
ATOM 2207 N N . LEU A 1 297 ? -0.331 -13.490 -33.264 1.00 63.72 297 LEU A N 1
ATOM 2208 C CA . LEU A 1 297 ? 0.241 -12.260 -32.701 1.00 63.72 297 LEU A CA 1
ATOM 2209 C C . LEU A 1 297 ? -0.269 -11.998 -31.268 1.00 63.72 297 LEU A C 1
ATOM 2211 O O . LEU A 1 297 ? 0.437 -11.430 -30.439 1.00 63.72 297 LEU A O 1
ATOM 2215 N N . LEU A 1 298 ? -1.486 -12.455 -30.942 1.00 64.06 298 LEU A N 1
ATOM 2216 C CA . LEU A 1 298 ? -1.990 -12.452 -29.566 1.00 64.06 298 LEU A CA 1
ATOM 2217 C C . LEU A 1 298 ? -1.260 -13.507 -28.722 1.00 64.06 298 LEU A C 1
ATOM 2219 O O . LEU A 1 298 ? -0.888 -13.206 -27.591 1.00 64.06 298 LEU A O 1
ATOM 2223 N N . GLU A 1 299 ? -1.037 -14.708 -29.264 1.00 64.19 299 GLU A N 1
ATOM 2224 C CA . GLU A 1 299 ? -0.342 -15.806 -28.573 1.00 64.19 299 GLU A CA 1
ATOM 2225 C C . GLU A 1 299 ? 1.115 -15.460 -28.239 1.00 64.19 299 GLU A C 1
ATOM 2227 O O . GLU A 1 299 ? 1.574 -15.768 -27.142 1.00 64.19 299 GLU A O 1
ATOM 2232 N N . GLU A 1 300 ? 1.819 -14.741 -29.115 1.00 67.69 300 GLU A N 1
ATOM 2233 C CA . GLU A 1 300 ? 3.193 -14.281 -28.864 1.00 67.69 300 GLU A CA 1
ATOM 2234 C C . GLU A 1 300 ? 3.272 -13.136 -27.841 1.00 67.69 300 GLU A C 1
ATOM 2236 O O . GLU A 1 300 ? 4.228 -13.043 -27.068 1.00 67.69 300 GLU A O 1
ATOM 2241 N N . LEU A 1 301 ? 2.262 -12.260 -27.794 1.00 67.25 301 LEU A N 1
ATOM 2242 C CA . LEU A 1 301 ? 2.211 -11.136 -26.852 1.00 67.25 301 LEU A CA 1
ATOM 2243 C C . LEU A 1 301 ? 1.657 -11.525 -25.473 1.00 67.25 301 LEU A C 1
ATOM 2245 O O . LEU A 1 301 ? 1.934 -10.838 -24.483 1.00 67.25 301 LEU A O 1
ATOM 2249 N N . MET A 1 302 ? 0.872 -12.602 -25.389 1.00 67.38 302 MET A N 1
ATOM 2250 C CA . MET A 1 302 ? 0.196 -13.045 -24.165 1.00 67.38 302 MET A CA 1
ATOM 2251 C C . MET A 1 302 ? 1.159 -13.277 -22.984 1.00 67.38 302 MET A C 1
ATOM 2253 O O . MET A 1 302 ? 0.871 -12.758 -21.902 1.00 67.38 302 MET A O 1
ATOM 2257 N N . PRO A 1 303 ? 2.313 -13.962 -23.155 1.00 71.56 303 PRO A N 1
ATOM 2258 C CA . PRO A 1 303 ? 3.260 -14.227 -22.071 1.00 71.56 303 PRO A CA 1
ATOM 2259 C C . PRO A 1 303 ? 3.834 -12.961 -21.431 1.00 71.56 303 PRO A C 1
ATOM 2261 O O . PRO A 1 303 ? 4.162 -12.978 -20.249 1.00 71.56 303 PRO A O 1
ATOM 2264 N N . TRP A 1 304 ? 3.908 -11.862 -22.186 1.00 65.50 304 TRP A N 1
ATOM 2265 C CA . TRP A 1 304 ? 4.475 -10.589 -21.734 1.00 65.50 304 TRP A CA 1
ATOM 2266 C C . TRP A 1 304 ? 3.414 -9.636 -21.171 1.00 65.50 304 TRP A C 1
ATOM 2268 O O . TRP A 1 304 ? 3.683 -8.874 -20.244 1.00 65.50 304 TRP A O 1
ATOM 2278 N N . ARG A 1 305 ? 2.182 -9.677 -21.698 1.00 73.44 305 ARG A N 1
ATOM 2279 C CA . ARG A 1 305 ? 1.075 -8.812 -21.244 1.00 73.44 305 ARG A CA 1
ATOM 2280 C C . ARG A 1 305 ? 0.390 -9.336 -19.985 1.00 73.44 305 ARG A C 1
ATOM 2282 O O . ARG A 1 305 ? -0.006 -8.551 -19.124 1.00 73.44 305 ARG A O 1
ATOM 2289 N N . TRP A 1 306 ? 0.252 -10.654 -19.867 1.00 73.25 306 TRP A N 1
ATOM 2290 C CA . TRP A 1 306 ? -0.532 -11.282 -18.807 1.00 73.25 306 TRP A CA 1
ATOM 2291 C C . TRP A 1 306 ? 0.047 -11.098 -17.394 1.00 73.25 306 TRP A C 1
ATOM 2293 O O . TRP A 1 306 ? -0.710 -10.704 -16.500 1.00 73.25 306 TRP A O 1
ATOM 2303 N N . PRO A 1 307 ? 1.360 -11.297 -17.153 1.00 75.94 307 PRO A N 1
ATOM 2304 C CA . PRO A 1 307 ? 1.939 -11.124 -15.821 1.00 75.94 307 PRO A CA 1
ATOM 2305 C C . PRO A 1 307 ? 1.770 -9.700 -15.297 1.00 75.94 307 PRO A C 1
ATOM 2307 O O . PRO A 1 307 ? 1.442 -9.505 -14.128 1.00 75.94 307 PRO A O 1
ATOM 2310 N N . ARG A 1 308 ? 1.945 -8.706 -16.174 1.00 74.38 308 ARG A N 1
ATOM 2311 C CA . ARG A 1 308 ? 1.842 -7.289 -15.824 1.00 74.38 308 ARG A CA 1
ATOM 2312 C C . ARG A 1 308 ? 0.414 -6.882 -15.477 1.00 74.38 308 ARG A C 1
ATOM 2314 O O . ARG A 1 308 ? 0.204 -6.234 -14.456 1.00 74.38 308 ARG A O 1
ATOM 2321 N N . ILE A 1 309 ? -0.571 -7.305 -16.274 1.00 76.50 309 ILE A N 1
ATOM 2322 C CA . ILE A 1 309 ? -1.986 -7.019 -15.996 1.00 76.50 309 ILE A CA 1
ATOM 2323 C C . ILE A 1 309 ? -2.409 -7.650 -14.668 1.00 76.50 309 ILE A C 1
ATOM 2325 O O . ILE A 1 309 ? -3.019 -6.977 -13.839 1.00 76.50 309 ILE A O 1
ATOM 2329 N N . LEU A 1 310 ? -2.051 -8.915 -14.427 1.00 77.12 310 LEU A N 1
ATOM 2330 C CA . LEU A 1 310 ? -2.366 -9.576 -13.161 1.00 77.12 310 LEU A CA 1
ATOM 2331 C C . LEU A 1 310 ? -1.686 -8.908 -11.967 1.00 77.12 310 LEU A C 1
ATOM 2333 O O . LEU A 1 310 ? -2.326 -8.739 -10.931 1.00 77.12 310 LEU A O 1
ATOM 2337 N N . ALA A 1 311 ? -0.424 -8.505 -12.104 1.00 75.06 311 ALA A N 1
ATOM 2338 C CA . ALA A 1 311 ? 0.280 -7.785 -11.054 1.00 75.06 311 ALA A CA 1
ATOM 2339 C C . ALA A 1 311 ? -0.384 -6.438 -10.748 1.00 75.06 311 ALA A C 1
ATOM 2341 O O . ALA A 1 311 ? -0.609 -6.137 -9.579 1.00 75.06 311 ALA A O 1
ATOM 2342 N N . ALA A 1 312 ? -0.785 -5.677 -11.773 1.00 75.12 312 ALA A N 1
ATOM 2343 C CA . ALA A 1 312 ? -1.514 -4.419 -11.609 1.00 75.12 312 ALA A CA 1
ATOM 2344 C C . ALA A 1 312 ? -2.861 -4.613 -10.907 1.00 75.12 312 ALA A C 1
ATOM 2346 O O . ALA A 1 312 ? -3.204 -3.861 -9.995 1.00 75.12 312 ALA A O 1
ATOM 2347 N N . LEU A 1 313 ? -3.608 -5.649 -11.291 1.00 78.06 313 LEU A N 1
ATOM 2348 C CA . LEU A 1 313 ? -4.878 -5.976 -10.655 1.00 78.06 313 LEU A CA 1
ATOM 2349 C C . LEU A 1 313 ? -4.673 -6.377 -9.191 1.00 78.06 313 LEU A C 1
ATOM 2351 O O . LEU A 1 313 ? -5.316 -5.807 -8.318 1.00 78.06 313 LEU A O 1
ATOM 2355 N N . MET A 1 314 ? -3.753 -7.300 -8.899 1.00 78.25 314 MET A N 1
ATOM 2356 C CA . MET A 1 314 ? -3.471 -7.731 -7.524 1.00 78.25 314 MET A CA 1
ATOM 2357 C C . MET A 1 314 ? -2.980 -6.575 -6.652 1.00 78.25 314 MET A C 1
ATOM 2359 O O . MET A 1 314 ? -3.468 -6.406 -5.537 1.00 78.25 314 MET A O 1
ATOM 2363 N N . ALA A 1 315 ? -2.075 -5.750 -7.177 1.00 76.31 315 ALA A N 1
ATOM 2364 C CA . ALA A 1 315 ? -1.569 -4.571 -6.493 1.00 76.31 315 ALA A CA 1
ATOM 2365 C C . ALA A 1 315 ? -2.687 -3.570 -6.181 1.00 76.31 315 ALA A C 1
ATOM 2367 O O . ALA A 1 315 ? -2.768 -3.069 -5.064 1.00 76.31 315 ALA A O 1
ATOM 2368 N N . GLY A 1 316 ? -3.593 -3.329 -7.131 1.00 73.81 316 GLY A N 1
ATOM 2369 C CA . GLY A 1 316 ? -4.708 -2.411 -6.929 1.00 73.81 316 GLY A CA 1
ATOM 2370 C C . GLY A 1 316 ? -5.803 -2.962 -6.012 1.00 73.81 316 GLY A C 1
ATOM 2371 O O . GLY A 1 316 ? -6.483 -2.171 -5.374 1.00 73.81 316 GLY A O 1
ATOM 2372 N N . VAL A 1 317 ? -5.955 -4.288 -5.889 1.00 78.62 317 VAL A N 1
ATOM 2373 C CA . VAL A 1 317 ? -6.817 -4.909 -4.861 1.00 78.62 317 VAL A CA 1
ATOM 2374 C C . VAL A 1 317 ? -6.223 -4.729 -3.457 1.00 78.62 317 VAL A C 1
ATOM 2376 O O . VAL A 1 317 ? -6.969 -4.630 -2.485 1.00 78.62 317 VAL A O 1
ATOM 2379 N N . MET A 1 318 ? -4.894 -4.712 -3.328 1.00 76.81 318 MET A N 1
ATOM 2380 C CA . MET A 1 318 ? -4.214 -4.533 -2.038 1.00 76.81 318 MET A CA 1
ATOM 2381 C C . MET A 1 318 ? -4.187 -3.073 -1.549 1.00 76.81 318 MET A C 1
ATOM 2383 O O . MET A 1 318 ? -3.984 -2.866 -0.351 1.00 76.81 318 MET A O 1
ATOM 2387 N N . LEU A 1 319 ? -4.363 -2.097 -2.451 1.00 73.62 319 LEU A N 1
ATOM 2388 C CA . LEU A 1 319 ? -4.430 -0.653 -2.161 1.00 73.62 319 LEU A CA 1
ATOM 2389 C C . LEU A 1 319 ? -5.794 -0.224 -1.608 1.00 73.62 319 LEU A C 1
ATOM 2391 O O . LEU A 1 319 ? -5.784 0.580 -0.647 1.00 73.62 319 LEU A O 1
#

Radius of gyration: 20.94 Å; chains: 1; bounding box: 64×36×64 Å

Secondary structure (DSSP, 8-state):
----TTTTTHHHHHHHHHHHHHHTT---HHHHHHHHHHHHHHHHHHHHHHHHTTTT-HHHHHHHHHHHHHHHHHHHHHHHHHTHHHHHHHHHHHT------STHHHHHHHHHHHHHHHHHHHTHHHHHHTTS-HHHHHHTT--HHHHHHHHHHHHHHHHHHHHHHH----SHHHHHHHHHHHTT--SHHHHHHHHHHHHHHHHHHHHHHHHHHTTTSS---HHHHHHHHHHHHHHHHHHHHTT-----TT------SHHHHHHHHHHHHHHHHHHHHHHHHHEEEETTEEEE--THHHHHHHHHHHHHHHHHHHHHHH-

Sequence (319 aa):
PLAEPTTLGVATGAQLGITVTTLWAIPGALTTQFAALTGACIVGALVFGVAWGKRLSPVTLILAGLVVSLYCGAINQLLVIFHHDQLQSMFLWSTGTLTQTDWSGVQRLWPQLLGGVMLTLLLLRPMTLMGLDDGVARNLGLALSLARLAALSLAIVLSALLVNAVGIIGFIGLFAPLLAKMLGARRLLARLMLAPLIGALILWLSDQIILWLTRVWMEVSTGSVTALIGAPLLLWLLPRLKSMSAPDMNASDRVAAERRHVLAFAVAGGALLLLATWVALSFGRDAHGWTWASGTLLEELMPWRWPRILAALMAGVML

Foldseek 3Di:
DPDDLLLLLLQLQLLLLLLVCLVVVPDDLVSSLVSSLVSSVVSNVQLCVQCVVVLNPVVSSSVSSNVNNVVSVVVLVVSCVVVVVRCVVSVVLQLWALDDQALPLVVQLVVVLVVLLVLCVVLQVVVQLLVDPPVSSVVVVDPVSVSVVSVVSSLSSLSSSLCSRTNDADQLLVVLLVVQVVLPQPGPVLSLLRSLLSLLVVLLVLNVVQVVVCVVDPRDHSRNVCCVVRVVVCVVCVVVVVPPDPPPPPPPPCPDDSVVSSVVVSVVSVVVLVVSLQCQLQWDADPVGTGGQDDPSSVVCCRRSVSSSSSSSSSSSSD

InterPro domains:
  IPR000522 ABC transporter, permease protein, BtuC-like [PF01032] (1-238)
  IPR000522 ABC transporter, permease protein, BtuC-like [PTHR30472] (1-240)
  IPR037294 ABC transporter, BtuC-like [G3DSA:1.10.3470.10] (1-244)
  IPR037294 ABC transporter, BtuC-like [SSF81345] (1-240)